Protein AF-A0A832ILA1-F1 (afdb_monomer_lite)

Sequence (215 aa):
MFIPITQQELKQRGWDSVDVVLITGDAYVDHPSFAMAVIGRVIEDAGFKVAIIAQPNWKDVNEFKSQLLNEIEVLKARLKVIEEVVGQGQDFLQRLDALDALTIINTFSNLEVLSNRFDQLEARFKKLEDNLSQVVLEQRYILNELVVSQNSVKKFDSLEQKVSQLEASNSANNEDMKKLSAQVESLNSQVMTMRTITYVSLLISIVAGILVLLK

Structure (mmCIF, N/CA/C/O backbone):
data_AF-A0A832ILA1-F1
#
_entry.id   AF-A0A832ILA1-F1
#
loop_
_atom_site.group_PDB
_atom_site.id
_atom_site.type_symbol
_atom_site.label_atom_id
_atom_site.label_alt_id
_atom_site.label_comp_id
_atom_site.label_asym_id
_atom_site.label_entity_id
_atom_site.label_seq_id
_atom_site.pdbx_PDB_ins_code
_atom_site.Cartn_x
_atom_site.Cartn_y
_atom_site.Cartn_z
_atom_site.occupancy
_atom_site.B_iso_or_equiv
_atom_site.auth_seq_id
_atom_site.auth_comp_id
_atom_site.auth_asym_id
_atom_site.auth_atom_id
_atom_site.pdbx_PDB_model_num
ATOM 1 N N . MET A 1 1 ? 7.663 3.676 5.966 1.00 66.06 1 MET A N 1
ATOM 2 C CA . MET A 1 1 ? 7.811 4.165 7.357 1.00 66.06 1 MET A CA 1
ATOM 3 C C . MET A 1 1 ? 8.059 2.962 8.250 1.00 66.06 1 MET A C 1
ATOM 5 O O . MET A 1 1 ? 7.187 2.108 8.276 1.00 66.06 1 MET A O 1
ATOM 9 N N . PHE A 1 2 ? 9.219 2.841 8.900 1.00 84.19 2 PHE A N 1
ATOM 10 C CA . PHE A 1 2 ? 9.623 1.644 9.663 1.00 84.19 2 PHE A CA 1
ATOM 11 C C . PHE A 1 2 ? 8.701 1.328 10.839 1.00 84.19 2 PHE A C 1
ATOM 13 O O . PHE A 1 2 ? 8.245 2.270 11.483 1.00 84.19 2 PHE A O 1
ATOM 20 N N . ILE A 1 3 ? 8.453 0.045 11.134 1.00 88.81 3 ILE A N 1
ATOM 21 C CA . ILE A 1 3 ? 7.758 -0.375 12.369 1.00 88.81 3 ILE A CA 1
ATOM 22 C C . ILE A 1 3 ? 8.511 0.204 13.582 1.00 88.81 3 ILE A C 1
ATOM 24 O O . ILE A 1 3 ? 9.741 0.110 13.609 1.00 88.81 3 ILE A O 1
ATOM 28 N N . PRO A 1 4 ? 7.813 0.838 14.542 1.00 91.50 4 PRO A N 1
ATOM 29 C CA . PRO A 1 4 ? 8.444 1.518 15.662 1.00 91.50 4 PRO A CA 1
ATOM 30 C C . PRO A 1 4 ? 9.149 0.516 16.577 1.00 91.50 4 PRO A C 1
ATOM 32 O O . PRO A 1 4 ? 8.605 -0.536 16.920 1.00 91.50 4 PRO A O 1
ATOM 35 N N . ILE A 1 5 ? 10.355 0.883 16.994 1.00 90.56 5 ILE A N 1
ATOM 36 C CA . ILE A 1 5 ? 11.201 0.132 17.924 1.00 90.56 5 ILE A CA 1
ATOM 37 C C . ILE A 1 5 ? 11.461 0.906 19.223 1.00 90.56 5 ILE A C 1
ATOM 39 O O . ILE A 1 5 ? 11.974 0.347 20.190 1.00 90.56 5 ILE A O 1
ATOM 43 N N . THR A 1 6 ? 11.095 2.194 19.275 1.00 87.19 6 THR A N 1
ATOM 44 C CA . THR A 1 6 ? 11.258 3.050 20.460 1.00 87.19 6 THR A CA 1
ATOM 45 C C . THR A 1 6 ? 9.972 3.775 20.861 1.00 87.19 6 THR A C 1
ATOM 47 O O . THR A 1 6 ? 9.103 4.069 20.041 1.00 87.19 6 THR A O 1
ATOM 50 N N . GLN A 1 7 ? 9.873 4.167 22.138 1.00 84.31 7 GLN A N 1
ATOM 51 C CA . GLN A 1 7 ? 8.748 4.981 22.620 1.00 84.31 7 GLN A CA 1
ATOM 52 C C . GLN A 1 7 ? 8.659 6.362 21.948 1.00 84.31 7 GLN A C 1
ATOM 54 O O . GLN A 1 7 ? 7.573 6.928 21.845 1.00 84.31 7 GLN A O 1
ATOM 59 N N . GLN A 1 8 ? 9.783 6.929 21.499 1.00 86.62 8 GLN A N 1
ATOM 60 C CA . GLN A 1 8 ? 9.776 8.216 20.799 1.00 86.62 8 GLN A CA 1
ATOM 61 C C . GLN A 1 8 ? 9.091 8.101 19.434 1.00 86.62 8 GLN A C 1
ATOM 63 O O . GLN A 1 8 ? 8.295 8.967 19.080 1.00 86.62 8 GLN A O 1
ATOM 68 N N . GLU A 1 9 ? 9.332 7.011 18.705 1.00 88.38 9 GLU A N 1
ATOM 69 C CA . GLU A 1 9 ? 8.671 6.732 17.424 1.00 88.38 9 GLU A CA 1
ATOM 70 C C . GLU A 1 9 ? 7.170 6.473 17.599 1.00 88.38 9 GLU A C 1
ATOM 72 O O . GLU A 1 9 ? 6.374 6.916 16.772 1.00 88.38 9 GLU A O 1
ATOM 77 N N . LEU A 1 10 ? 6.760 5.834 18.704 1.00 89.44 10 LEU A N 1
ATOM 78 C CA . LEU A 1 10 ? 5.340 5.696 19.055 1.00 89.44 10 LEU A CA 1
ATOM 79 C C . LEU A 1 10 ? 4.675 7.063 19.251 1.00 89.44 10 LEU A C 1
ATOM 81 O O . LEU A 1 10 ? 3.627 7.332 18.664 1.00 89.44 10 LEU A O 1
ATOM 85 N N . LYS A 1 11 ? 5.320 7.972 19.992 1.00 87.94 11 LYS A N 1
ATOM 86 C CA . LYS A 1 11 ? 4.814 9.340 20.192 1.00 87.94 11 LYS A CA 1
ATOM 87 C C . LYS A 1 11 ? 4.755 10.142 18.893 1.00 87.94 11 LYS A C 1
ATOM 89 O O . LYS A 1 11 ? 3.789 10.865 18.682 1.00 87.94 11 LYS A O 1
ATOM 94 N N . GLN A 1 12 ? 5.737 9.990 18.004 1.00 88.94 12 GLN A N 1
ATOM 95 C CA . GLN A 1 12 ? 5.710 10.615 16.673 1.00 88.94 12 GLN A CA 1
ATOM 96 C C . GLN A 1 12 ? 4.531 10.123 15.822 1.00 88.94 12 GLN A C 1
ATOM 98 O O . GLN A 1 12 ? 3.998 10.881 15.017 1.00 88.94 12 GLN A O 1
ATOM 103 N N . ARG A 1 13 ? 4.099 8.872 16.022 1.00 87.62 13 ARG A N 1
ATOM 104 C CA . ARG A 1 13 ? 2.898 8.295 15.401 1.00 87.62 13 ARG A CA 1
ATOM 105 C C . ARG A 1 13 ? 1.594 8.661 16.125 1.00 87.62 13 ARG A C 1
ATOM 107 O O . ARG A 1 13 ? 0.524 8.286 15.654 1.00 87.62 13 ARG A O 1
ATOM 114 N N . GLY A 1 14 ? 1.660 9.378 17.251 1.00 89.38 14 GLY A N 1
ATOM 115 C CA . GLY A 1 14 ? 0.498 9.685 18.091 1.00 89.38 14 GLY A CA 1
ATOM 116 C C . GLY A 1 14 ? -0.082 8.454 18.793 1.00 89.38 14 GLY A C 1
ATOM 117 O O . GLY A 1 14 ? -1.284 8.392 19.035 1.00 89.38 14 GLY A O 1
ATOM 118 N N . TRP A 1 15 ? 0.741 7.434 19.053 1.00 91.06 15 TRP A N 1
ATOM 119 C CA . TRP A 1 15 ? 0.316 6.195 19.696 1.00 91.06 15 TRP A CA 1
ATOM 120 C C . TRP A 1 15 ? 0.688 6.205 21.179 1.00 91.06 15 TRP A C 1
ATOM 122 O O . TRP A 1 15 ? 1.866 6.194 21.531 1.00 91.06 15 TRP A O 1
ATOM 132 N N . ASP A 1 16 ? -0.326 6.159 22.043 1.00 84.69 16 ASP A N 1
ATOM 133 C CA . ASP A 1 16 ? -0.136 6.007 23.494 1.00 84.69 16 ASP A CA 1
ATOM 134 C C . ASP A 1 16 ? 0.121 4.547 23.911 1.00 84.69 16 ASP A C 1
ATOM 136 O O . ASP A 1 16 ? 0.601 4.277 25.010 1.00 84.69 16 ASP A O 1
ATOM 140 N N . SER A 1 17 ? -0.228 3.593 23.044 1.00 85.44 17 SER A N 1
ATOM 141 C CA . SER A 1 17 ? -0.074 2.149 23.253 1.00 85.44 17 SER A CA 1
ATOM 142 C C . SER A 1 17 ? -0.048 1.394 21.920 1.00 85.44 17 SER A C 1
ATOM 144 O O . SER A 1 17 ? -0.436 1.937 20.880 1.00 85.44 17 SER A O 1
ATOM 146 N N . VAL A 1 18 ? 0.430 0.149 21.966 1.00 89.56 18 VAL A N 1
ATOM 147 C CA . VAL A 1 18 ? 0.494 -0.785 20.834 1.00 89.56 18 VAL A CA 1
ATOM 148 C C . VAL A 1 18 ? -0.347 -2.021 21.129 1.00 89.56 18 VAL A C 1
ATOM 150 O O . VAL A 1 18 ? -0.447 -2.432 22.284 1.00 89.56 18 VAL A O 1
ATOM 153 N N . ASP A 1 19 ? -0.931 -2.604 20.088 1.00 90.19 19 ASP A N 1
ATOM 154 C CA . ASP A 1 19 ? -1.774 -3.796 20.191 1.00 90.19 19 ASP A CA 1
ATOM 155 C C . ASP A 1 19 ? -0.922 -5.073 20.205 1.00 90.19 19 ASP A C 1
ATOM 157 O O . ASP A 1 19 ? -1.249 -6.042 20.888 1.00 90.19 19 ASP A O 1
ATOM 161 N N . VAL A 1 20 ? 0.197 -5.072 19.467 1.00 90.00 20 VAL A N 1
ATOM 162 C CA . VAL A 1 20 ? 1.093 -6.227 19.329 1.00 90.00 20 VAL A CA 1
ATOM 163 C C . VAL A 1 20 ? 2.553 -5.797 19.461 1.00 90.00 20 VAL A C 1
ATOM 165 O O . VAL A 1 20 ? 3.006 -4.862 18.800 1.00 90.00 20 VAL A O 1
ATOM 168 N N . VAL A 1 21 ? 3.315 -6.523 20.284 1.00 91.50 21 VAL A N 1
ATOM 169 C CA . VAL A 1 21 ? 4.771 -6.365 20.409 1.00 91.50 21 VAL A CA 1
ATOM 170 C C . VAL A 1 21 ? 5.461 -7.637 19.936 1.00 91.50 21 VAL A C 1
ATOM 172 O O . VAL A 1 21 ? 5.242 -8.719 20.476 1.00 91.50 21 VAL A O 1
ATOM 175 N N . LEU A 1 22 ? 6.319 -7.500 18.932 1.00 89.62 22 LEU A N 1
ATOM 176 C CA . LEU A 1 22 ? 7.113 -8.577 18.358 1.00 89.62 22 LEU A CA 1
ATOM 177 C C . LEU A 1 22 ? 8.524 -8.554 18.953 1.00 89.62 22 LEU A C 1
ATOM 179 O O . LEU A 1 22 ? 9.270 -7.600 18.752 1.00 89.62 22 LEU A O 1
ATOM 183 N N . ILE A 1 23 ? 8.910 -9.608 19.672 1.00 88.50 23 ILE A N 1
ATOM 184 C CA . ILE A 1 23 ? 10.228 -9.708 20.315 1.00 88.50 23 ILE A CA 1
ATOM 185 C C . ILE A 1 23 ? 11.106 -10.670 19.516 1.00 88.50 23 ILE A C 1
ATOM 187 O O . ILE A 1 23 ? 10.709 -11.807 19.266 1.00 88.50 23 ILE A O 1
ATOM 191 N N . THR A 1 24 ? 12.304 -10.233 19.126 1.00 83.69 24 THR A N 1
ATOM 192 C CA . THR A 1 24 ? 13.268 -11.054 18.380 1.00 83.69 24 THR A CA 1
ATOM 193 C C . THR A 1 24 ? 14.664 -10.988 18.986 1.00 83.69 24 THR A C 1
ATOM 195 O O . THR A 1 24 ? 15.108 -9.940 19.446 1.00 83.69 24 THR A O 1
ATOM 198 N N . GLY A 1 25 ? 15.371 -12.120 18.974 1.00 80.44 25 GLY A N 1
ATOM 199 C CA . GLY A 1 25 ? 16.792 -12.195 19.329 1.00 80.44 25 GLY A CA 1
ATOM 200 C C . GLY A 1 25 ? 17.735 -11.790 18.191 1.00 80.44 25 GLY A C 1
ATOM 201 O O . GLY A 1 25 ? 18.943 -11.739 18.400 1.00 80.44 25 GLY A O 1
ATOM 202 N N . ASP A 1 26 ? 17.201 -11.517 17.002 1.00 80.62 26 ASP A N 1
ATOM 203 C CA . ASP A 1 26 ? 17.954 -11.060 15.833 1.00 80.62 26 ASP A CA 1
ATOM 204 C C . ASP A 1 26 ? 17.880 -9.530 15.692 1.00 80.62 26 ASP A C 1
ATOM 206 O O . ASP A 1 26 ? 17.027 -8.879 16.300 1.00 80.62 26 ASP A O 1
ATOM 210 N N . ALA A 1 27 ? 18.769 -8.939 14.897 1.00 83.38 27 ALA A N 1
ATOM 211 C CA . ALA A 1 27 ? 18.671 -7.531 14.542 1.00 83.38 27 ALA A CA 1
ATOM 212 C C . ALA A 1 27 ? 17.408 -7.281 13.701 1.00 83.38 27 ALA A C 1
ATOM 214 O O . ALA A 1 27 ? 17.040 -8.078 12.836 1.00 83.38 27 ALA A O 1
ATOM 215 N N . TYR A 1 28 ? 16.743 -6.150 13.934 1.00 86.56 28 TYR A N 1
ATOM 216 C CA . TYR A 1 28 ? 15.618 -5.738 13.103 1.00 86.56 28 TYR A CA 1
ATOM 217 C C . TYR A 1 28 ? 16.099 -4.903 11.917 1.00 86.56 28 TYR A C 1
ATOM 219 O O . TYR A 1 28 ? 16.730 -3.860 12.082 1.00 86.56 28 TYR A O 1
ATOM 227 N N . VAL A 1 29 ? 15.744 -5.366 10.720 1.00 85.75 29 VAL A N 1
ATOM 228 C CA . VAL A 1 29 ? 15.851 -4.630 9.464 1.00 85.75 29 VAL A CA 1
ATOM 229 C C . VAL A 1 29 ? 14.507 -4.757 8.761 1.00 85.75 29 VAL A C 1
ATOM 231 O O . VAL A 1 29 ? 14.010 -5.865 8.558 1.00 85.75 29 VAL A O 1
ATOM 234 N N . ASP A 1 30 ? 13.913 -3.630 8.387 1.00 86.94 30 ASP A N 1
ATOM 235 C CA . ASP A 1 30 ? 12.630 -3.603 7.684 1.00 86.94 30 ASP A CA 1
ATOM 236 C C . ASP A 1 30 ? 12.828 -3.939 6.201 1.00 86.94 30 ASP A C 1
ATOM 238 O O . ASP A 1 30 ? 12.918 -3.067 5.335 1.00 86.94 30 ASP A O 1
ATOM 242 N N . HIS A 1 31 ? 13.005 -5.229 5.927 1.00 86.69 31 HIS A N 1
ATOM 243 C CA . HIS A 1 31 ? 13.256 -5.754 4.594 1.00 86.69 31 HIS A CA 1
ATOM 244 C C . HIS A 1 31 ? 12.474 -7.061 4.382 1.00 86.69 31 HIS A C 1
ATOM 246 O O . HIS A 1 31 ? 12.411 -7.873 5.305 1.00 86.69 31 HIS A O 1
ATOM 252 N N . PRO A 1 32 ? 11.936 -7.334 3.173 1.00 85.75 32 PRO A N 1
ATOM 253 C CA . PRO A 1 32 ? 11.148 -8.544 2.895 1.00 85.75 32 PRO A CA 1
ATOM 254 C C . PRO A 1 32 ? 11.864 -9.879 3.166 1.00 85.75 32 PRO A C 1
ATOM 256 O O . PRO A 1 32 ? 11.218 -10.914 3.285 1.00 85.75 32 PRO A O 1
ATOM 259 N N . SER A 1 33 ? 13.195 -9.873 3.276 1.00 86.31 33 SER A N 1
ATOM 260 C CA . SER A 1 33 ? 13.989 -11.049 3.673 1.00 86.31 33 SER A CA 1
ATOM 261 C C . SER A 1 33 ? 13.978 -11.337 5.180 1.00 86.31 33 SER A C 1
ATOM 263 O O . SER A 1 33 ? 14.463 -12.388 5.586 1.00 86.31 33 SER A O 1
ATOM 265 N N . PHE A 1 34 ? 13.469 -10.424 6.013 1.00 86.50 34 PHE A N 1
ATOM 266 C CA . PHE A 1 34 ? 13.443 -10.562 7.468 1.00 86.50 34 PHE A CA 1
ATOM 267 C C . PHE A 1 34 ? 12.038 -10.940 7.928 1.00 86.50 34 PHE A C 1
ATOM 269 O O . PHE A 1 34 ? 11.088 -10.172 7.776 1.00 86.50 34 PHE A O 1
ATOM 276 N N . ALA A 1 35 ? 11.913 -12.119 8.543 1.00 86.75 35 ALA A N 1
ATOM 277 C CA . ALA A 1 35 ? 10.622 -12.672 8.951 1.00 86.75 35 ALA A CA 1
ATOM 278 C C . ALA A 1 35 ? 9.823 -11.715 9.852 1.00 86.75 35 ALA A C 1
ATOM 280 O O . ALA A 1 35 ? 8.628 -11.536 9.643 1.00 86.75 35 ALA A O 1
ATOM 281 N N . MET A 1 36 ? 10.482 -11.043 10.802 1.00 89.19 36 MET A N 1
ATOM 282 C CA . MET A 1 36 ? 9.811 -10.112 11.720 1.00 89.19 36 MET A CA 1
ATOM 283 C C . MET A 1 36 ? 9.289 -8.851 11.029 1.00 89.19 36 MET A C 1
ATOM 285 O O . MET A 1 36 ? 8.257 -8.330 11.439 1.00 89.19 36 MET A O 1
ATOM 289 N N . ALA A 1 37 ? 9.948 -8.395 9.959 1.00 89.38 37 ALA A N 1
ATOM 290 C CA . ALA A 1 37 ? 9.444 -7.294 9.147 1.00 89.38 37 ALA A CA 1
ATOM 291 C C . ALA A 1 37 ? 8.190 -7.726 8.378 1.00 89.38 37 ALA A C 1
ATOM 293 O O . ALA A 1 37 ? 7.171 -7.047 8.435 1.00 89.38 37 ALA A O 1
ATOM 294 N N . VAL A 1 38 ? 8.223 -8.899 7.737 1.00 90.94 38 VAL A N 1
ATOM 295 C CA . VAL A 1 38 ? 7.069 -9.438 6.997 1.00 90.94 38 VAL A CA 1
ATOM 296 C C . VAL A 1 38 ? 5.872 -9.665 7.922 1.00 90.94 38 VAL A C 1
ATOM 298 O O . VAL A 1 38 ? 4.777 -9.196 7.631 1.00 90.94 38 VAL A O 1
ATOM 301 N N . ILE A 1 39 ? 6.080 -10.333 9.059 1.00 91.19 39 ILE A N 1
ATOM 302 C CA . ILE A 1 39 ? 5.021 -10.599 10.043 1.00 91.19 39 ILE A CA 1
ATOM 303 C C . ILE A 1 39 ? 4.463 -9.286 10.594 1.00 91.19 39 ILE A C 1
ATOM 305 O O . ILE A 1 39 ? 3.248 -9.108 10.637 1.00 91.19 39 ILE A O 1
ATOM 309 N N . GLY A 1 40 ? 5.334 -8.347 10.973 1.00 92.44 40 GLY A N 1
ATOM 310 C CA . GLY A 1 40 ? 4.908 -7.051 11.488 1.00 92.44 40 GLY A CA 1
ATOM 311 C C . GLY A 1 40 ? 4.075 -6.258 10.482 1.00 92.44 40 GLY A C 1
ATOM 312 O O . GLY A 1 40 ? 3.067 -5.677 10.867 1.00 92.44 40 GLY A O 1
ATOM 313 N N . ARG A 1 41 ? 4.431 -6.304 9.191 1.00 92.31 41 ARG A N 1
ATOM 314 C CA . ARG A 1 41 ? 3.677 -5.641 8.117 1.00 92.31 41 ARG A CA 1
ATOM 315 C C . ARG A 1 41 ? 2.320 -6.265 7.864 1.00 92.31 41 ARG A C 1
ATOM 317 O O . ARG A 1 41 ? 1.351 -5.535 7.749 1.00 92.31 41 ARG A O 1
ATOM 324 N N . VAL A 1 42 ? 2.232 -7.592 7.856 1.00 93.38 42 VAL A N 1
ATOM 325 C CA . VAL A 1 42 ? 0.943 -8.286 7.711 1.00 93.38 42 VAL A CA 1
ATOM 326 C C . VAL A 1 42 ? -0.010 -7.923 8.856 1.00 93.38 42 VAL A C 1
ATOM 328 O O . VAL A 1 42 ? -1.206 -7.756 8.635 1.00 93.38 42 VAL A O 1
ATOM 331 N N . ILE A 1 43 ? 0.511 -7.775 10.078 1.00 92.38 43 ILE A N 1
ATOM 332 C CA . ILE A 1 43 ? -0.292 -7.400 11.249 1.00 92.38 43 ILE A CA 1
ATOM 333 C C . ILE A 1 43 ? -0.652 -5.900 11.228 1.00 92.38 43 ILE A C 1
ATOM 335 O O . ILE A 1 43 ? -1.789 -5.556 11.550 1.00 92.38 43 ILE A O 1
ATOM 339 N N . GLU A 1 44 ? 0.261 -5.011 10.811 1.00 91.56 44 GLU A N 1
ATOM 340 C CA . GLU A 1 44 ? -0.060 -3.588 10.582 1.00 91.56 44 GLU A CA 1
ATOM 341 C C . GLU A 1 44 ? -1.127 -3.418 9.483 1.00 91.56 44 GLU A C 1
ATOM 343 O O . GLU A 1 44 ? -2.062 -2.640 9.665 1.00 91.56 44 GLU A O 1
ATOM 348 N N . ASP A 1 45 ? -1.040 -4.176 8.384 1.00 92.19 45 ASP A N 1
ATOM 349 C CA . ASP A 1 45 ? -2.012 -4.158 7.279 1.00 92.19 45 ASP A CA 1
ATOM 350 C C . ASP A 1 45 ? -3.403 -4.646 7.721 1.00 92.19 45 ASP A C 1
ATOM 352 O O . ASP A 1 45 ? -4.418 -4.222 7.170 1.00 92.19 45 ASP A O 1
ATOM 356 N N . ALA A 1 46 ? -3.468 -5.489 8.756 1.00 92.06 46 ALA A N 1
ATOM 357 C CA . ALA A 1 46 ? -4.717 -5.894 9.401 1.00 92.06 46 ALA A CA 1
ATOM 358 C C . ALA A 1 46 ? -5.303 -4.817 10.344 1.00 92.06 46 ALA A C 1
ATOM 360 O O . ALA A 1 46 ? -6.358 -5.034 10.939 1.00 92.06 46 ALA A O 1
ATOM 361 N N . GLY A 1 47 ? -4.648 -3.657 10.474 1.00 91.94 47 GLY A N 1
ATOM 362 C CA . GLY A 1 47 ? -5.133 -2.497 11.226 1.00 91.94 47 GLY A CA 1
ATOM 363 C C . GLY A 1 47 ? -4.651 -2.404 12.676 1.00 91.94 47 GLY A C 1
ATOM 364 O O . GLY A 1 47 ? -5.119 -1.531 13.407 1.00 91.94 47 GLY A O 1
ATOM 365 N N . PHE A 1 48 ? -3.723 -3.263 13.104 1.00 92.25 48 PHE A N 1
ATOM 366 C CA . PHE A 1 48 ? -3.179 -3.246 14.464 1.00 92.25 48 PHE A CA 1
ATOM 367 C C . PHE A 1 48 ? -1.938 -2.352 14.580 1.00 92.25 48 PHE A C 1
ATOM 369 O O . PHE A 1 48 ? -1.124 -2.244 13.663 1.00 92.25 48 PHE A O 1
ATOM 376 N N . LYS A 1 49 ? -1.740 -1.742 15.750 1.00 93.56 49 LYS A N 1
ATOM 377 C CA . LYS A 1 49 ? -0.523 -0.999 16.096 1.00 93.56 49 LYS A CA 1
ATOM 378 C C . LYS A 1 49 ? 0.556 -1.980 16.535 1.00 93.56 49 LYS A C 1
ATOM 380 O O . LYS A 1 49 ? 0.462 -2.564 17.616 1.00 93.56 49 LYS A O 1
ATOM 385 N N . VAL A 1 50 ? 1.592 -2.141 15.720 1.00 93.50 50 VAL A N 1
ATOM 386 C CA . VAL A 1 50 ? 2.679 -3.097 15.975 1.00 93.50 50 VAL A CA 1
ATOM 387 C C . VAL A 1 50 ? 3.962 -2.370 16.363 1.00 93.50 50 VAL A C 1
ATOM 389 O O . VAL A 1 50 ? 4.289 -1.338 15.780 1.00 93.50 50 VAL A O 1
ATOM 392 N N . ALA A 1 51 ? 4.710 -2.921 17.317 1.00 93.06 51 ALA A N 1
ATOM 393 C CA . ALA A 1 51 ? 6.088 -2.527 17.615 1.00 93.06 51 ALA A CA 1
ATOM 394 C C . ALA A 1 51 ? 7.024 -3.742 17.642 1.00 93.06 51 ALA A C 1
ATOM 396 O O . ALA A 1 51 ? 6.587 -4.859 17.925 1.00 93.06 51 ALA A O 1
ATOM 397 N N . ILE A 1 52 ? 8.314 -3.527 17.366 1.00 91.94 52 ILE A N 1
ATOM 398 C CA . ILE A 1 52 ? 9.343 -4.579 17.400 1.00 91.94 52 ILE A CA 1
ATOM 399 C C . ILE A 1 52 ? 10.396 -4.265 18.468 1.00 91.94 52 ILE A C 1
ATOM 401 O O . ILE A 1 52 ? 10.925 -3.161 18.526 1.00 91.94 52 ILE A O 1
ATOM 405 N N . ILE A 1 53 ? 10.748 -5.263 19.281 1.00 89.75 53 ILE A N 1
ATOM 406 C CA . ILE A 1 53 ? 11.888 -5.229 20.203 1.00 89.75 53 ILE A CA 1
ATOM 407 C C . ILE A 1 53 ? 12.932 -6.220 19.688 1.00 89.75 53 ILE A C 1
ATOM 409 O O . ILE A 1 53 ? 12.736 -7.435 19.753 1.00 89.75 53 ILE A O 1
ATOM 413 N N . ALA A 1 54 ? 14.039 -5.696 19.166 1.00 87.69 54 ALA A N 1
ATOM 414 C CA . ALA A 1 54 ? 15.150 -6.488 18.650 1.00 87.69 54 ALA A CA 1
ATOM 415 C C . ALA A 1 54 ? 16.290 -6.580 19.666 1.00 87.69 54 ALA A C 1
ATOM 417 O O . ALA A 1 54 ? 16.659 -5.576 20.270 1.00 87.69 54 ALA A O 1
ATOM 418 N N . GLN A 1 55 ? 16.851 -7.779 19.825 1.00 85.38 55 GLN A N 1
ATOM 419 C CA . GLN A 1 55 ? 17.955 -8.086 20.739 1.00 85.38 55 GLN A CA 1
ATOM 420 C C . GLN A 1 55 ? 17.753 -7.522 22.157 1.00 85.38 55 GLN A C 1
ATOM 422 O O . GLN A 1 55 ? 18.592 -6.756 22.639 1.00 85.38 55 GLN A O 1
ATOM 427 N N . PRO A 1 56 ? 16.665 -7.888 22.861 1.00 76.75 56 PRO A N 1
ATOM 428 C CA . PRO A 1 56 ? 16.515 -7.472 24.248 1.00 76.75 56 PRO A CA 1
ATOM 429 C C . PRO A 1 56 ? 17.714 -7.965 25.071 1.00 76.75 56 PRO A C 1
ATOM 431 O O . PRO A 1 56 ? 18.226 -9.070 24.856 1.00 76.75 56 PRO A O 1
ATOM 434 N N . ASN A 1 57 ? 18.172 -7.134 26.009 1.00 69.06 57 AS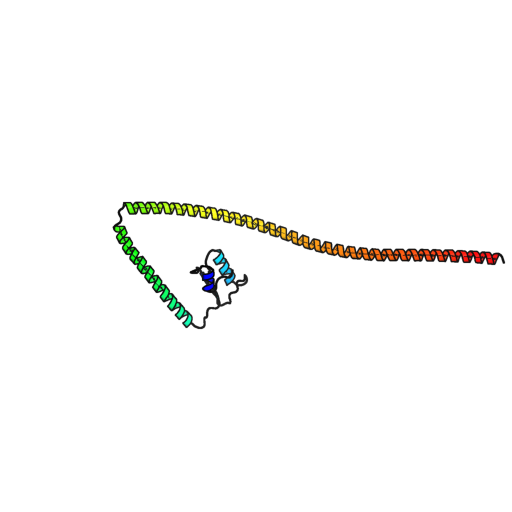N A N 1
ATOM 435 C CA . ASN A 1 57 ? 19.285 -7.463 26.891 1.00 69.06 57 ASN A CA 1
ATOM 436 C C . ASN A 1 57 ? 18.925 -8.683 27.756 1.00 69.06 57 ASN A C 1
ATOM 438 O O . ASN A 1 57 ? 18.237 -8.576 28.765 1.00 69.06 57 ASN A O 1
ATOM 442 N N . TRP A 1 58 ? 19.388 -9.863 27.348 1.00 66.19 58 TRP A N 1
ATOM 443 C CA . TRP A 1 58 ? 19.111 -11.136 28.019 1.00 66.19 58 TRP A CA 1
ATOM 444 C C . TRP A 1 58 ? 20.112 -11.458 29.137 1.00 66.19 58 TRP A C 1
ATOM 446 O O . TRP A 1 58 ? 19.964 -12.471 29.820 1.00 66.19 58 TRP A O 1
ATOM 456 N N . LYS A 1 59 ? 21.150 -10.628 29.315 1.00 61.31 59 LYS A N 1
ATOM 457 C CA . LYS A 1 59 ? 22.253 -10.881 30.255 1.00 61.31 59 LYS A CA 1
ATOM 458 C C . LYS A 1 59 ? 22.030 -10.292 31.647 1.00 61.31 59 LYS A C 1
ATOM 460 O O . LYS A 1 59 ? 22.740 -10.699 32.562 1.00 61.31 59 LYS A O 1
ATOM 465 N N . ASP A 1 60 ? 21.065 -9.388 31.825 1.00 62.16 60 ASP A N 1
ATOM 466 C CA . ASP A 1 60 ? 20.793 -8.765 33.123 1.00 62.16 60 ASP A CA 1
ATOM 467 C C . ASP A 1 60 ? 19.296 -8.766 33.471 1.00 62.16 60 ASP A C 1
ATOM 469 O O . ASP A 1 60 ? 18.509 -7.921 33.050 1.00 62.16 60 ASP A O 1
ATOM 473 N N . VAL A 1 61 ? 18.895 -9.744 34.286 1.00 58.62 61 VAL A N 1
ATOM 474 C CA . VAL A 1 61 ? 17.518 -9.905 34.787 1.00 58.62 61 VAL A CA 1
ATOM 475 C C . VAL A 1 61 ? 17.106 -8.734 35.696 1.00 58.62 61 VAL A C 1
ATOM 477 O O . VAL A 1 61 ? 15.914 -8.493 35.903 1.00 58.62 61 VAL A O 1
ATOM 480 N N . ASN A 1 62 ? 18.069 -7.979 36.238 1.00 59.62 62 ASN A N 1
ATOM 481 C CA . ASN A 1 62 ? 17.781 -6.889 37.169 1.00 59.62 62 ASN A CA 1
ATOM 482 C C . ASN A 1 62 ? 17.163 -5.666 36.480 1.00 59.62 62 ASN A C 1
ATOM 484 O O . ASN A 1 62 ? 16.347 -4.988 37.102 1.00 59.62 62 ASN A O 1
ATOM 488 N N . GLU A 1 63 ? 17.484 -5.424 35.207 1.00 58.22 63 GLU A N 1
ATOM 489 C CA . GLU A 1 63 ? 16.904 -4.339 34.402 1.00 58.22 63 GLU A CA 1
ATOM 490 C C . GLU A 1 63 ? 15.436 -4.633 34.038 1.00 58.22 63 GLU A C 1
ATOM 492 O O . GLU A 1 63 ? 14.568 -3.766 34.135 1.00 58.22 63 GLU A O 1
ATOM 497 N N . PHE A 1 64 ? 15.122 -5.901 33.748 1.00 56.62 64 PHE A N 1
ATOM 498 C CA . PHE A 1 64 ? 13.743 -6.361 33.555 1.00 56.62 64 PHE A CA 1
ATOM 499 C C . PHE A 1 64 ? 12.924 -6.258 34.850 1.00 56.62 64 PHE A C 1
ATOM 501 O O . PHE A 1 64 ? 11.764 -5.852 34.837 1.00 56.62 64 PHE A O 1
ATOM 508 N N . LYS A 1 65 ? 13.535 -6.572 35.999 1.00 56.19 65 LYS A N 1
ATOM 509 C CA . LYS A 1 65 ? 12.881 -6.484 37.311 1.00 56.19 65 LYS A CA 1
ATOM 510 C C . LYS A 1 65 ? 12.575 -5.040 37.715 1.00 56.19 65 LYS A C 1
ATOM 512 O O . LYS A 1 65 ? 11.507 -4.791 38.266 1.00 56.19 65 LYS A O 1
ATOM 517 N N . SER A 1 66 ? 13.475 -4.093 37.455 1.00 61.91 66 SER A N 1
ATOM 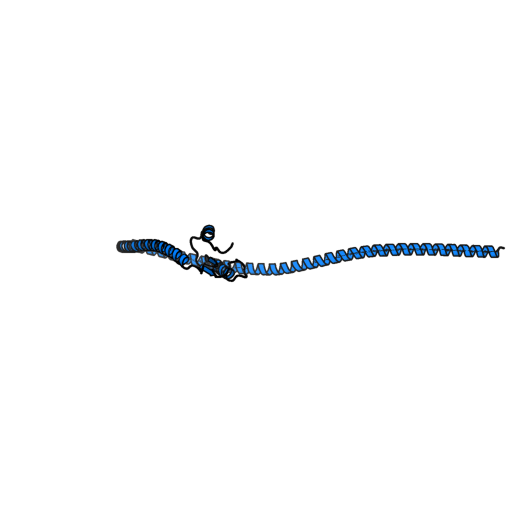518 C CA . SER A 1 66 ? 13.239 -2.674 37.752 1.00 61.91 66 SER A CA 1
ATOM 519 C C . SER A 1 66 ? 12.200 -2.048 36.815 1.00 61.91 66 SER A C 1
ATOM 521 O O . SER A 1 66 ? 11.353 -1.290 37.288 1.00 61.91 66 SER A O 1
ATOM 523 N N . GLN A 1 67 ? 12.177 -2.422 35.530 1.00 60.75 67 GLN A N 1
ATOM 524 C CA . GLN A 1 67 ? 11.097 -2.039 34.608 1.00 60.75 67 GLN A CA 1
ATOM 525 C C . GLN A 1 67 ? 9.741 -2.622 35.025 1.00 60.75 67 GLN A C 1
ATOM 527 O O . GLN A 1 67 ? 8.765 -1.877 35.107 1.00 60.75 67 GLN A O 1
ATOM 532 N N . LEU A 1 68 ? 9.689 -3.910 35.382 1.00 58.25 68 LEU A N 1
ATOM 533 C CA . LEU A 1 68 ? 8.473 -4.553 35.890 1.00 58.25 68 LEU A CA 1
ATOM 534 C C . LEU A 1 68 ? 7.953 -3.891 37.167 1.00 58.25 68 LEU A C 1
ATOM 536 O O . LEU A 1 68 ? 6.748 -3.734 37.327 1.00 58.25 68 LEU A O 1
ATOM 540 N N . LEU A 1 69 ? 8.837 -3.497 38.087 1.00 67.69 69 LEU A N 1
ATOM 541 C CA . LEU A 1 69 ? 8.431 -2.815 39.319 1.00 67.69 69 LEU A CA 1
ATOM 542 C C . LEU A 1 69 ? 7.784 -1.453 39.030 1.00 67.69 69 LEU A C 1
ATOM 544 O O . LEU A 1 69 ? 6.750 -1.148 39.623 1.00 67.69 69 LEU A O 1
ATOM 548 N N . ASN A 1 70 ? 8.329 -0.691 38.078 1.00 72.38 70 ASN A N 1
ATOM 549 C CA . ASN A 1 70 ? 7.725 0.560 37.611 1.00 72.38 70 ASN A CA 1
ATOM 550 C C . ASN A 1 70 ? 6.364 0.324 36.939 1.00 72.38 70 ASN A C 1
ATOM 552 O O . ASN A 1 70 ? 5.403 1.041 37.214 1.00 72.38 70 ASN A O 1
ATOM 556 N N . GLU A 1 71 ? 6.242 -0.697 36.088 1.00 73.06 71 GLU A N 1
ATOM 557 C CA . GLU A 1 71 ? 4.959 -1.039 35.463 1.00 73.06 71 GLU A CA 1
ATOM 558 C C . GLU A 1 71 ? 3.918 -1.511 36.482 1.00 73.06 71 GLU A C 1
ATOM 560 O O . GLU A 1 71 ? 2.755 -1.124 36.385 1.00 73.06 71 GLU A O 1
ATOM 565 N N . ILE A 1 72 ? 4.314 -2.281 37.499 1.00 71.38 72 ILE A N 1
ATOM 566 C CA . ILE A 1 72 ? 3.432 -2.692 38.600 1.00 71.38 72 ILE A CA 1
ATOM 567 C C . ILE A 1 72 ? 2.932 -1.471 39.379 1.00 71.38 72 ILE A C 1
ATOM 569 O O . ILE A 1 72 ? 1.771 -1.436 39.788 1.00 71.38 72 ILE A O 1
ATOM 573 N N . GLU A 1 73 ? 3.774 -0.459 39.586 1.00 76.31 73 GLU A N 1
ATOM 574 C CA . GLU A 1 73 ? 3.381 0.781 40.257 1.00 76.31 73 GLU A CA 1
ATOM 575 C C . GLU A 1 73 ? 2.378 1.592 39.419 1.00 76.31 73 GLU A C 1
ATOM 577 O O . GLU A 1 73 ? 1.343 2.027 39.932 1.00 76.31 73 GLU A O 1
ATOM 582 N N . VAL A 1 74 ? 2.599 1.684 38.103 1.00 79.88 74 VAL A N 1
ATOM 583 C CA . VAL A 1 74 ? 1.649 2.290 37.153 1.00 79.88 74 VAL A CA 1
ATOM 584 C C . VAL A 1 74 ? 0.330 1.508 37.098 1.00 79.88 74 VAL A C 1
ATOM 586 O O . VAL A 1 74 ? -0.749 2.104 37.085 1.00 79.88 74 VAL A O 1
ATOM 589 N N . LEU A 1 75 ? 0.383 0.174 37.103 1.00 71.19 75 LEU A N 1
ATOM 590 C CA . LEU A 1 75 ? -0.800 -0.687 37.109 1.00 71.19 75 LEU A CA 1
ATOM 591 C C . LEU A 1 75 ? -1.594 -0.561 38.412 1.00 71.19 75 LEU A C 1
ATOM 593 O O . LEU A 1 75 ? -2.819 -0.523 38.359 1.00 71.19 75 LEU A O 1
ATOM 597 N N . LYS A 1 76 ? -0.934 -0.415 39.566 1.00 72.44 76 LYS A N 1
ATOM 598 C CA . LYS A 1 76 ? -1.604 -0.114 40.843 1.00 72.44 76 LYS A CA 1
ATOM 599 C C . LYS A 1 76 ? -2.325 1.230 40.810 1.00 72.44 76 LYS A C 1
ATOM 601 O O . LYS A 1 76 ? -3.446 1.328 41.302 1.00 72.44 76 LYS A O 1
ATOM 606 N N . ALA A 1 77 ? -1.721 2.251 40.201 1.00 75.50 77 ALA A N 1
ATOM 607 C CA . ALA A 1 77 ? -2.381 3.542 40.021 1.00 75.50 77 ALA A CA 1
ATOM 608 C C . ALA A 1 77 ? -3.633 3.422 39.132 1.00 75.50 77 ALA A C 1
ATOM 610 O O . ALA A 1 77 ? -4.666 4.006 39.449 1.00 75.50 77 ALA A O 1
ATOM 611 N N . ARG A 1 78 ? -3.579 2.609 38.067 1.00 78.12 78 ARG A N 1
ATOM 612 C CA . ARG A 1 78 ? -4.752 2.299 37.229 1.00 78.12 78 ARG A CA 1
ATOM 613 C C . ARG A 1 78 ? -5.808 1.482 37.976 1.00 78.12 78 ARG A C 1
ATOM 615 O O . ARG A 1 78 ? -6.992 1.762 37.827 1.00 78.12 78 ARG A O 1
ATOM 622 N N . LEU A 1 79 ? -5.398 0.518 38.802 1.00 73.19 79 LEU A N 1
ATOM 623 C CA . LEU A 1 79 ? -6.305 -0.281 39.629 1.00 73.19 79 LEU A CA 1
ATOM 624 C C . LEU A 1 79 ? -7.096 0.608 40.593 1.00 73.19 79 LEU A C 1
ATOM 626 O O . LEU A 1 79 ? -8.303 0.445 40.706 1.00 73.19 79 LEU A O 1
ATOM 630 N N . LYS A 1 80 ? -6.446 1.608 41.196 1.00 78.62 80 LYS A N 1
ATOM 631 C CA . LYS A 1 80 ? -7.105 2.591 42.064 1.00 78.62 80 LYS A CA 1
ATOM 632 C C . LYS A 1 80 ? -8.204 3.376 41.337 1.00 78.62 80 LYS A C 1
ATOM 634 O O . LYS A 1 80 ? -9.274 3.575 41.894 1.00 78.62 80 LYS A O 1
ATOM 639 N N . VAL A 1 81 ? -7.964 3.782 40.087 1.00 74.44 81 VAL A N 1
ATOM 640 C CA . VAL A 1 81 ? -8.986 4.447 39.253 1.00 74.44 81 VAL A CA 1
ATOM 641 C C . VAL A 1 81 ? -10.154 3.500 38.972 1.00 74.44 81 VAL A C 1
ATOM 643 O O . VAL A 1 81 ? -11.308 3.911 39.029 1.00 74.44 81 VAL A O 1
ATOM 646 N N . ILE A 1 82 ? -9.875 2.222 38.706 1.00 67.25 82 ILE A N 1
ATOM 647 C CA . ILE A 1 82 ? -10.917 1.209 38.493 1.00 67.25 82 ILE A CA 1
ATOM 648 C C . ILE A 1 82 ? -11.725 0.981 39.775 1.00 67.25 82 ILE A C 1
ATOM 650 O O . ILE A 1 82 ? -12.946 0.928 39.703 1.00 67.25 82 ILE A O 1
ATOM 654 N N . GLU A 1 83 ? -11.086 0.894 40.942 1.00 69.81 83 GLU A N 1
ATOM 655 C CA . GLU A 1 83 ? -11.771 0.783 42.237 1.00 69.81 83 GLU A CA 1
ATOM 656 C C . GLU A 1 83 ? -12.681 1.990 42.506 1.00 69.81 83 GLU A C 1
ATOM 658 O O . GLU A 1 83 ? -13.803 1.827 42.983 1.00 69.81 83 GLU A O 1
ATOM 663 N N . GLU A 1 84 ? -12.243 3.193 42.135 1.00 74.81 84 GLU A N 1
ATOM 664 C CA . GLU A 1 84 ? -13.024 4.426 42.255 1.00 74.81 84 GLU A CA 1
ATOM 665 C C . GLU A 1 84 ? -14.246 4.424 41.313 1.00 74.81 84 GLU A C 1
ATOM 667 O O . GLU A 1 84 ? -15.354 4.766 41.727 1.00 74.81 84 GLU A O 1
ATOM 672 N N . VAL A 1 85 ? -14.083 3.942 40.075 1.00 66.50 85 VAL A N 1
ATOM 673 C CA . VAL A 1 85 ? -15.176 3.751 39.100 1.00 66.50 85 VAL A CA 1
ATOM 674 C C . VAL A 1 85 ? -16.143 2.641 39.536 1.00 66.50 85 VAL A C 1
ATOM 676 O O . VAL A 1 85 ? -17.355 2.777 39.381 1.00 66.50 85 VAL A O 1
ATOM 679 N N . VAL A 1 86 ? -15.645 1.553 40.127 1.00 60.75 86 VAL A N 1
ATOM 680 C CA . VAL A 1 86 ? -16.480 0.479 40.692 1.00 60.75 86 VAL A CA 1
ATOM 681 C C . VAL A 1 86 ? -17.269 0.989 41.902 1.00 60.75 86 VAL A C 1
ATOM 683 O O . VAL A 1 86 ? -18.451 0.668 42.036 1.00 60.75 86 VAL A O 1
ATOM 686 N N . GLY A 1 87 ? -16.667 1.845 42.734 1.00 68.44 87 GLY A N 1
ATOM 687 C CA . GLY A 1 87 ? -17.361 2.560 43.808 1.00 68.44 87 GLY A CA 1
ATOM 688 C C . GLY A 1 87 ? -18.479 3.469 43.286 1.00 68.44 87 GLY A C 1
ATOM 689 O O . GLY A 1 87 ? -19.585 3.459 43.826 1.00 68.44 87 GLY A O 1
ATOM 690 N N . GLN A 1 88 ? -18.248 4.177 42.175 1.00 65.81 88 GLN A N 1
ATOM 691 C CA . GLN A 1 88 ? -19.305 4.922 41.474 1.00 65.81 88 GLN A CA 1
ATOM 692 C C . GLN A 1 88 ? -20.403 4.004 40.918 1.00 65.81 88 GLN A C 1
ATOM 694 O O . GLN A 1 88 ? -21.558 4.412 40.851 1.00 65.81 88 GLN A O 1
ATOM 699 N N . GLY A 1 89 ? -20.083 2.756 40.568 1.00 57.62 89 GLY A N 1
ATOM 700 C CA . GLY A 1 89 ? -21.063 1.739 40.182 1.00 57.62 89 GLY A CA 1
ATOM 701 C C . GLY A 1 89 ? -22.029 1.361 41.312 1.00 57.62 89 GLY A C 1
ATOM 702 O O . GLY A 1 89 ? -23.218 1.180 41.064 1.00 57.62 89 GLY A O 1
ATOM 703 N N . GLN A 1 90 ? -21.562 1.301 42.563 1.00 58.47 90 GLN A N 1
ATOM 704 C CA . GLN A 1 90 ? -22.440 1.083 43.723 1.00 58.47 90 GLN A CA 1
ATOM 705 C C . GLN A 1 90 ? -23.335 2.300 44.013 1.00 58.47 90 GLN A C 1
ATOM 707 O O . GLN A 1 90 ? -24.524 2.125 44.281 1.00 58.47 90 GLN A O 1
ATOM 712 N N . ASP A 1 91 ? -22.799 3.519 43.886 1.00 62.09 91 ASP A N 1
ATOM 713 C CA . ASP A 1 91 ? -23.574 4.772 43.969 1.00 62.09 91 ASP A CA 1
ATOM 714 C C . ASP A 1 91 ? -24.602 4.875 42.823 1.00 62.09 91 ASP A C 1
ATOM 716 O O . ASP A 1 91 ? -25.735 5.316 43.010 1.00 62.09 91 ASP A O 1
ATOM 720 N N . PHE A 1 92 ? -24.254 4.381 41.632 1.00 57.56 92 PHE A N 1
ATOM 721 C CA . PHE A 1 92 ? -25.160 4.288 40.491 1.00 57.56 92 PHE A CA 1
ATOM 722 C C . PHE A 1 92 ? -26.316 3.316 40.743 1.00 57.56 92 PHE A C 1
ATOM 724 O O . PHE A 1 92 ? -27.454 3.668 40.453 1.00 57.56 92 PHE A O 1
ATOM 731 N N . LEU A 1 93 ? -26.063 2.138 41.324 1.00 60.41 93 LEU A N 1
ATOM 732 C CA . LEU A 1 93 ? -27.116 1.172 41.671 1.00 60.41 93 LEU A CA 1
ATOM 733 C C . LEU A 1 93 ? -28.083 1.728 42.729 1.00 60.41 93 LEU A C 1
ATOM 735 O O . LEU A 1 93 ? -29.292 1.596 42.565 1.00 60.41 93 LEU A O 1
ATOM 739 N N . GLN A 1 94 ? -27.577 2.440 43.744 1.00 65.25 94 GLN A N 1
ATOM 740 C CA . GLN A 1 94 ? -28.424 3.154 44.713 1.00 65.25 94 GLN A CA 1
ATOM 741 C C . GLN A 1 94 ? -29.284 4.245 44.064 1.00 65.25 94 GLN A C 1
ATOM 743 O O . GLN A 1 94 ? -30.431 4.451 44.458 1.00 65.25 94 GLN A O 1
ATOM 748 N N . ARG A 1 95 ? -28.753 4.943 43.056 1.00 61.56 95 ARG A N 1
ATOM 749 C CA . ARG A 1 95 ? -29.522 5.922 42.274 1.00 61.56 95 ARG A CA 1
ATOM 750 C C . ARG A 1 95 ? -30.520 5.250 41.332 1.00 61.56 95 ARG A C 1
ATOM 752 O O . ARG A 1 95 ? -31.567 5.831 41.079 1.00 61.56 95 ARG A O 1
ATOM 759 N N . LEU A 1 96 ? -30.229 4.045 40.842 1.00 59.88 96 LEU A N 1
ATOM 760 C CA . LEU A 1 96 ? -31.107 3.267 39.964 1.00 59.88 96 LEU A CA 1
ATOM 761 C C . LEU A 1 96 ? -32.349 2.757 40.708 1.00 59.88 96 LEU A C 1
ATOM 763 O O . LEU A 1 96 ? -33.445 2.837 40.164 1.00 59.88 96 LEU A O 1
ATOM 767 N N . ASP A 1 97 ? -32.191 2.353 41.972 1.00 61.78 97 ASP A N 1
ATOM 768 C CA . ASP A 1 97 ? -33.305 2.037 42.882 1.00 61.78 97 ASP A CA 1
ATOM 769 C C . ASP A 1 97 ? -34.148 3.279 43.245 1.00 61.78 97 ASP A C 1
ATOM 771 O O . ASP A 1 97 ? -35.304 3.158 43.649 1.00 61.78 97 ASP A O 1
ATOM 775 N N . ALA A 1 98 ? -33.586 4.483 43.079 1.00 63.62 98 ALA A N 1
ATOM 776 C CA . ALA A 1 98 ? -34.256 5.765 43.302 1.00 63.62 98 ALA A CA 1
ATOM 777 C C . ALA A 1 98 ? -34.828 6.408 42.018 1.00 63.62 98 ALA A C 1
ATOM 779 O O . ALA A 1 98 ? -35.447 7.474 42.093 1.00 63.62 98 ALA A O 1
ATOM 780 N N . LEU A 1 99 ? -34.620 5.806 40.841 1.00 61.25 99 LEU A N 1
ATOM 781 C CA . LEU A 1 99 ? -35.106 6.327 39.563 1.00 61.25 99 LEU A CA 1
ATOM 782 C C . LEU A 1 99 ? -36.578 5.935 39.343 1.00 61.25 99 LEU A C 1
ATOM 784 O O . LEU A 1 99 ? -36.937 4.763 39.396 1.00 61.25 99 LEU A O 1
ATOM 788 N N . ASP A 1 100 ? -37.429 6.912 39.021 1.00 67.69 100 ASP A N 1
ATOM 789 C CA . ASP A 1 100 ? -38.819 6.660 38.614 1.00 67.69 100 ASP A CA 1
ATOM 790 C C . ASP A 1 100 ? -38.863 5.802 37.331 1.00 67.69 100 ASP A C 1
ATOM 792 O O . ASP A 1 100 ? -38.044 5.984 36.422 1.00 67.69 100 ASP A O 1
ATOM 796 N N . ALA A 1 101 ? -39.840 4.894 37.231 1.00 67.94 101 ALA A N 1
ATOM 797 C CA . ALA A 1 101 ? -40.027 3.960 36.119 1.00 67.94 101 ALA A CA 1
ATOM 798 C C . ALA A 1 101 ? -40.052 4.668 34.753 1.00 67.94 101 ALA A C 1
ATOM 800 O O . ALA A 1 101 ? -39.585 4.120 33.753 1.00 67.94 101 ALA A O 1
ATOM 801 N N . LEU A 1 102 ? -40.523 5.919 34.714 1.00 60.56 102 LEU A N 1
ATOM 802 C CA . LEU A 1 102 ? -40.512 6.755 33.515 1.00 60.56 102 LEU A CA 1
ATOM 803 C C . LEU A 1 102 ? -39.091 7.050 33.005 1.00 60.56 102 LEU A C 1
ATOM 805 O O . LEU A 1 102 ? -38.861 7.085 31.798 1.00 60.56 102 LEU A O 1
ATOM 809 N N . THR A 1 103 ? -38.126 7.234 33.910 1.00 68.12 103 THR A N 1
ATOM 810 C CA . THR A 1 103 ? -36.721 7.503 33.562 1.00 68.12 103 THR A CA 1
ATOM 811 C C . THR A 1 103 ? -36.059 6.253 32.993 1.00 68.12 103 THR A C 1
ATOM 813 O O . THR A 1 103 ? -35.327 6.355 32.012 1.00 68.12 103 THR A O 1
ATOM 816 N N . ILE A 1 104 ? -36.383 5.078 33.545 1.00 71.12 104 ILE A N 1
ATOM 817 C CA . ILE A 1 104 ? -35.942 3.772 33.034 1.00 71.12 104 ILE A CA 1
ATOM 818 C C . ILE A 1 104 ? -36.510 3.523 31.626 1.00 71.12 104 ILE A C 1
ATOM 820 O O . ILE A 1 104 ? -35.784 3.144 30.713 1.00 71.12 104 ILE A O 1
ATOM 824 N N . ILE A 1 105 ? -37.798 3.794 31.404 1.00 69.31 105 ILE A N 1
ATOM 825 C CA . ILE A 1 105 ? -38.425 3.642 30.080 1.00 69.31 105 ILE A CA 1
ATOM 826 C C . ILE A 1 105 ? -37.778 4.574 29.046 1.00 69.31 105 ILE A C 1
ATOM 828 O O . ILE A 1 105 ? -37.527 4.172 27.906 1.00 69.31 105 ILE A O 1
ATOM 832 N N . ASN A 1 106 ? -37.472 5.812 29.436 1.00 70.50 106 ASN A N 1
ATOM 833 C CA . ASN A 1 106 ? -36.863 6.780 28.531 1.00 70.50 106 ASN A CA 1
ATOM 834 C C . ASN A 1 106 ? -35.404 6.412 28.197 1.00 70.50 106 ASN A C 1
ATOM 836 O O . ASN A 1 106 ? -34.972 6.564 27.055 1.00 70.50 106 ASN A O 1
ATOM 840 N N . THR A 1 107 ? -34.642 5.860 29.151 1.00 75.19 107 THR A N 1
ATOM 841 C CA . THR A 1 107 ? -33.294 5.335 28.872 1.00 75.19 107 THR A CA 1
ATOM 842 C C . THR A 1 107 ? -33.326 4.093 27.984 1.00 75.19 107 THR A C 1
ATOM 844 O O . THR A 1 107 ? -32.516 4.014 27.062 1.00 75.19 107 THR A O 1
ATOM 847 N N . PHE A 1 108 ? -34.280 3.175 28.167 1.00 74.06 108 PHE A N 1
ATOM 848 C CA . PHE A 1 108 ? -34.472 2.042 27.249 1.00 74.06 108 PHE A CA 1
ATOM 849 C C . PHE A 1 108 ? -34.849 2.490 25.833 1.00 74.06 108 PHE A C 1
ATOM 851 O O . PHE A 1 108 ? -34.283 1.985 24.867 1.00 74.06 108 PHE A O 1
ATOM 858 N N . SER A 1 109 ? -35.718 3.493 25.703 1.00 73.69 109 SER A N 1
ATOM 859 C CA . SER A 1 109 ? -36.084 4.061 24.397 1.00 73.69 109 SER A CA 1
ATOM 860 C C . SER A 1 109 ? -34.869 4.688 23.695 1.00 73.69 109 SER A C 1
ATOM 862 O O . SER A 1 109 ? -34.658 4.504 22.497 1.00 73.69 109 SER A O 1
ATOM 864 N N . ASN A 1 110 ? -34.004 5.377 24.447 1.00 78.19 110 ASN A N 1
ATOM 865 C CA . ASN A 1 110 ? -32.749 5.914 23.913 1.00 78.19 110 ASN A CA 1
ATOM 866 C C . ASN A 1 110 ? -31.762 4.808 23.500 1.00 78.19 110 ASN A C 1
ATOM 868 O O . ASN A 1 110 ? -31.066 4.959 22.494 1.00 78.19 110 ASN A O 1
ATOM 872 N N . LEU A 1 111 ? -31.707 3.697 24.240 1.00 81.44 111 LEU A N 1
ATOM 873 C CA . LEU A 1 111 ? -30.897 2.530 23.882 1.00 81.44 111 LEU A CA 1
ATOM 874 C C . LEU A 1 111 ? -31.415 1.833 22.621 1.00 81.44 111 LEU A C 1
ATOM 876 O O . LEU A 1 111 ? -30.613 1.414 21.794 1.00 81.44 111 LEU A O 1
ATOM 880 N N . GLU A 1 112 ? -32.729 1.769 22.421 1.00 76.44 112 GLU A N 1
ATOM 881 C CA . GLU A 1 112 ? -33.327 1.242 21.192 1.00 76.44 112 GLU A CA 1
ATOM 882 C C . GLU A 1 112 ? -32.973 2.113 19.976 1.00 76.44 112 GLU A C 1
ATOM 884 O O . GLU A 1 112 ? -32.561 1.609 18.929 1.00 76.44 112 GLU A O 1
ATOM 889 N N . VAL A 1 113 ? -33.031 3.442 20.119 1.00 83.56 113 VAL A N 1
ATOM 890 C CA . VAL A 1 113 ? -32.562 4.376 19.079 1.00 83.56 113 VAL A CA 1
ATOM 891 C C . VAL A 1 113 ? -31.070 4.184 18.791 1.00 83.56 113 VAL A C 1
ATOM 893 O O . VAL A 1 113 ? -30.652 4.275 17.635 1.00 83.56 113 VAL A O 1
ATOM 896 N N . LEU A 1 114 ? -30.260 3.911 19.815 1.00 79.56 114 LEU A N 1
ATOM 897 C CA . LEU A 1 114 ? -28.836 3.631 19.654 1.00 79.56 114 LEU A CA 1
ATOM 898 C C . LEU A 1 114 ? -28.599 2.296 18.933 1.00 79.56 114 LEU A C 1
ATOM 900 O O . LEU A 1 114 ? -27.778 2.251 18.021 1.00 79.56 114 LEU A O 1
ATOM 904 N N . SER A 1 115 ? -29.351 1.248 19.274 1.00 83.56 115 SER A N 1
ATOM 905 C CA . SER A 1 115 ? -29.303 -0.056 18.599 1.00 83.56 115 SER A CA 1
ATOM 906 C C . SER A 1 115 ? -29.610 0.083 17.110 1.00 83.56 115 SER A C 1
ATOM 908 O O . SER A 1 115 ? -28.818 -0.329 16.271 1.00 83.56 115 SER A O 1
ATOM 910 N N . ASN A 1 116 ? -30.686 0.793 16.770 1.00 84.06 116 ASN A N 1
ATOM 911 C CA . ASN A 1 116 ? -31.044 1.049 15.375 1.00 84.06 116 ASN A CA 1
ATOM 912 C C . ASN A 1 116 ? -29.947 1.823 14.616 1.00 84.06 116 ASN A C 1
ATOM 914 O O . ASN A 1 116 ? -29.756 1.638 13.413 1.00 84.06 116 ASN A O 1
ATOM 918 N N . ARG A 1 117 ? -29.204 2.708 15.298 1.00 83.44 117 ARG A N 1
ATOM 919 C CA . ARG A 1 117 ? -28.043 3.395 14.703 1.00 83.44 117 ARG A CA 1
ATOM 920 C C . ARG A 1 117 ? -26.865 2.449 14.484 1.00 83.44 117 ARG A C 1
ATOM 922 O O . ARG A 1 117 ? -26.164 2.621 13.488 1.00 83.44 117 ARG A O 1
ATOM 929 N N . PHE A 1 118 ? -26.649 1.481 15.372 1.00 84.44 118 PHE A N 1
ATOM 930 C CA . PHE A 1 118 ? -25.642 0.438 15.176 1.00 84.44 118 PHE A CA 1
ATOM 931 C C . PHE A 1 118 ? -25.969 -0.433 13.961 1.00 84.44 118 PHE A C 1
ATOM 933 O O . PHE A 1 118 ? -25.098 -0.602 13.112 1.00 84.44 118 PHE A O 1
ATOM 940 N N . ASP A 1 119 ? -27.224 -0.849 13.791 1.00 85.50 119 ASP A N 1
ATOM 941 C CA . ASP A 1 119 ? -27.649 -1.632 12.621 1.00 85.50 119 ASP A CA 1
ATOM 942 C C . ASP A 1 119 ? -27.435 -0.852 11.309 1.00 85.50 119 ASP A C 1
ATOM 944 O O . ASP A 1 119 ? -26.941 -1.373 10.305 1.00 85.50 119 ASP A O 1
ATOM 948 N N . GLN A 1 120 ? -27.743 0.451 11.314 1.00 88.75 120 GLN A N 1
ATOM 949 C CA . GLN A 1 120 ? -27.463 1.326 10.171 1.00 88.75 120 GLN A CA 1
ATOM 950 C C . GLN A 1 120 ? -25.966 1.465 9.886 1.00 88.75 120 GLN A C 1
ATOM 952 O O . GLN A 1 120 ? -25.566 1.581 8.724 1.00 88.75 120 GLN A O 1
ATOM 957 N N . LEU A 1 121 ? -25.139 1.505 10.929 1.00 80.81 121 LEU A N 1
ATOM 958 C CA . LEU A 1 121 ? -23.694 1.592 10.793 1.00 80.81 121 LEU A CA 1
ATOM 959 C C . LEU A 1 121 ? -23.130 0.295 10.201 1.00 80.81 121 LEU A C 1
ATOM 961 O O . LEU A 1 121 ? -22.334 0.364 9.266 1.00 80.81 121 LEU A O 1
ATOM 965 N N . GLU A 1 122 ? -23.601 -0.863 10.659 1.00 81.94 122 GLU A N 1
ATOM 966 C CA . GLU A 1 122 ? -23.233 -2.174 10.116 1.00 81.94 122 GLU A CA 1
ATOM 967 C C . GLU A 1 122 ? -23.588 -2.288 8.626 1.00 81.94 122 GLU A C 1
ATOM 969 O O . GLU A 1 122 ? -22.743 -2.645 7.803 1.00 81.94 122 GLU A O 1
ATOM 974 N N . ALA A 1 123 ? -24.797 -1.874 8.237 1.00 89.06 123 ALA A N 1
ATOM 975 C CA . ALA A 1 123 ? -25.207 -1.867 6.834 1.00 89.06 123 ALA A CA 1
ATOM 976 C C . ALA A 1 123 ? -24.319 -0.960 5.958 1.00 89.06 123 ALA A C 1
ATOM 978 O O . ALA A 1 123 ? -24.010 -1.294 4.810 1.00 89.06 123 ALA A O 1
ATOM 979 N N . ARG A 1 124 ? -23.879 0.190 6.491 1.00 90.81 124 ARG A N 1
ATOM 980 C CA . ARG A 1 124 ? -22.931 1.080 5.798 1.00 90.81 124 ARG A CA 1
ATOM 981 C C . ARG A 1 124 ? -21.550 0.449 5.669 1.00 90.81 124 ARG A C 1
ATOM 983 O O . ARG A 1 124 ? -20.956 0.570 4.600 1.00 90.81 124 ARG A O 1
ATOM 990 N N . PHE A 1 125 ? -21.060 -0.214 6.716 1.00 83.38 125 PHE A N 1
ATOM 991 C CA . PHE A 1 125 ? -19.791 -0.940 6.676 1.00 83.38 125 PHE A CA 1
ATOM 992 C C . PHE A 1 125 ? -19.810 -2.032 5.613 1.00 83.38 125 PHE A C 1
ATOM 994 O O . PHE A 1 125 ? -18.905 -2.079 4.786 1.00 83.38 125 PHE A O 1
ATOM 1001 N N . LYS A 1 126 ? -20.884 -2.819 5.552 1.00 85.56 126 LYS A N 1
ATOM 1002 C CA . LYS A 1 126 ? -21.037 -3.870 4.543 1.00 85.56 126 LYS A CA 1
ATOM 1003 C C . LYS A 1 126 ? -21.017 -3.324 3.114 1.00 85.56 126 LYS A C 1
ATOM 1005 O O . LYS A 1 126 ? -20.295 -3.820 2.260 1.00 85.56 126 LYS A O 1
ATOM 1010 N N . LYS A 1 127 ? -21.730 -2.221 2.864 1.00 91.12 127 LYS A N 1
ATOM 1011 C CA . LYS A 1 127 ? -21.689 -1.545 1.558 1.00 91.12 127 LYS A CA 1
ATOM 1012 C C . LYS A 1 127 ? -20.292 -1.012 1.213 1.00 91.12 127 LYS A C 1
ATOM 1014 O O . LYS A 1 127 ? -19.910 -0.991 0.045 1.00 91.12 127 LYS A O 1
ATOM 1019 N N . LEU A 1 128 ? -19.544 -0.534 2.207 1.00 84.94 128 LEU A N 1
ATOM 1020 C CA . LEU A 1 128 ? -18.176 -0.060 2.006 1.00 84.94 128 LEU A CA 1
ATOM 1021 C C . LEU A 1 128 ? -17.225 -1.217 1.670 1.00 84.94 128 LEU A C 1
ATOM 1023 O O . LEU A 1 128 ? -16.388 -1.063 0.787 1.00 84.94 128 LEU A O 1
ATOM 1027 N N . GLU A 1 129 ? -17.388 -2.363 2.327 1.00 79.25 129 GLU A N 1
ATOM 1028 C CA . GLU A 1 129 ? -16.645 -3.597 2.055 1.00 79.25 129 GLU A CA 1
ATOM 1029 C C . GLU A 1 129 ? -16.885 -4.108 0.625 1.00 79.25 129 GLU A C 1
ATOM 1031 O O . GLU A 1 129 ? -15.930 -4.421 -0.094 1.00 79.25 129 GLU A O 1
ATOM 1036 N N . ASP A 1 130 ? -18.140 -4.103 0.168 1.00 89.19 130 ASP A N 1
ATOM 1037 C CA . ASP A 1 130 ? -18.497 -4.474 -1.205 1.00 89.19 130 ASP A CA 1
ATOM 1038 C C . ASP A 1 130 ? -17.834 -3.542 -2.234 1.00 89.19 130 ASP A C 1
ATOM 1040 O O . ASP A 1 130 ? -17.243 -3.995 -3.220 1.00 89.19 130 ASP A O 1
ATOM 1044 N N . ASN A 1 131 ? -17.872 -2.228 -1.986 1.00 88.31 131 ASN A N 1
ATOM 1045 C CA . ASN A 1 131 ? -17.214 -1.243 -2.845 1.00 88.31 131 ASN A CA 1
ATOM 1046 C C . ASN A 1 131 ? -15.690 -1.437 -2.870 1.00 88.31 131 ASN A C 1
ATOM 1048 O O . ASN A 1 131 ? -15.075 -1.361 -3.933 1.00 88.31 131 ASN A O 1
ATOM 1052 N N . LEU A 1 132 ? -15.071 -1.698 -1.715 1.00 75.62 132 LEU A N 1
ATOM 1053 C CA . LEU A 1 132 ? -13.631 -1.940 -1.619 1.00 75.62 132 LEU A CA 1
ATOM 1054 C C . LEU A 1 132 ? -13.240 -3.189 -2.421 1.00 75.62 132 LEU A C 1
ATOM 1056 O O . LEU A 1 132 ? -12.256 -3.171 -3.159 1.00 75.62 132 LEU A O 1
ATOM 1060 N N . SER A 1 133 ? -14.057 -4.239 -2.340 1.00 79.12 133 SER A N 1
ATOM 1061 C CA . SER A 1 133 ? -13.875 -5.474 -3.104 1.00 79.12 133 SER A CA 1
ATOM 1062 C C . SER A 1 133 ? -13.931 -5.228 -4.615 1.00 79.12 133 SER A C 1
ATOM 1064 O O . SER A 1 133 ? -13.099 -5.756 -5.354 1.00 79.12 133 SER A O 1
ATOM 1066 N N . GLN A 1 134 ? -14.852 -4.380 -5.089 1.00 81.81 134 GLN A N 1
ATOM 1067 C CA . GLN A 1 134 ? -14.889 -3.971 -6.498 1.00 81.81 134 GLN A CA 1
ATOM 1068 C C . GLN A 1 134 ? -13.638 -3.193 -6.913 1.00 81.81 134 GLN A C 1
ATOM 1070 O O . GLN A 1 134 ? -13.029 -3.522 -7.930 1.00 81.81 134 GLN A O 1
ATOM 1075 N N . VAL A 1 135 ? -13.206 -2.218 -6.110 1.00 84.25 135 VAL A N 1
ATOM 1076 C CA . VAL A 1 135 ? -12.003 -1.422 -6.406 1.00 84.25 135 VAL A CA 1
ATOM 1077 C C . VAL A 1 135 ? -10.755 -2.307 -6.485 1.00 84.25 135 VAL A C 1
ATOM 1079 O O . VAL A 1 135 ? -9.920 -2.118 -7.367 1.00 84.25 135 VAL A O 1
ATOM 1082 N N . VAL A 1 136 ? -10.631 -3.318 -5.620 1.00 78.19 136 VAL A N 1
ATOM 1083 C CA . VAL A 1 136 ? -9.519 -4.285 -5.671 1.00 78.19 136 VAL A CA 1
ATOM 1084 C C . VAL A 1 136 ? -9.525 -5.085 -6.980 1.00 78.19 136 VAL A C 1
ATOM 1086 O O . VAL A 1 136 ? -8.465 -5.318 -7.569 1.00 78.19 136 VAL A O 1
ATOM 1089 N N . LEU A 1 137 ? -10.701 -5.486 -7.475 1.00 79.81 137 LEU A N 1
ATOM 1090 C CA . LEU A 1 137 ? -10.824 -6.177 -8.763 1.00 79.81 137 LEU A CA 1
ATOM 1091 C C . LEU A 1 137 ? -10.430 -5.270 -9.937 1.00 79.81 137 LEU A C 1
ATOM 1093 O O . LEU A 1 137 ? -9.682 -5.708 -10.815 1.00 79.81 137 LEU A O 1
ATOM 1097 N N . GLU A 1 138 ? -10.868 -4.009 -9.928 1.00 78.88 138 GLU A N 1
ATOM 1098 C CA . GLU A 1 138 ? -10.486 -3.017 -10.941 1.00 78.88 138 GLU A CA 1
ATOM 1099 C C . GLU A 1 138 ? -8.974 -2.759 -10.941 1.00 78.88 138 GLU A C 1
ATOM 1101 O O . GLU A 1 138 ? -8.334 -2.806 -11.993 1.00 78.88 138 GLU A O 1
ATOM 1106 N N . GLN A 1 139 ? -8.365 -2.575 -9.766 1.00 79.06 139 GLN A N 1
ATOM 1107 C CA . GLN A 1 139 ? -6.916 -2.393 -9.645 1.00 79.06 139 GLN A CA 1
ATOM 1108 C C . GLN A 1 139 ? -6.140 -3.596 -10.183 1.00 79.06 139 GLN A C 1
ATOM 1110 O O . GLN A 1 139 ? -5.139 -3.427 -10.882 1.00 79.06 139 GLN A O 1
ATOM 1115 N N . ARG A 1 140 ? -6.607 -4.821 -9.910 1.00 81.56 140 ARG A N 1
ATOM 1116 C CA . ARG A 1 140 ? -5.984 -6.041 -10.438 1.00 81.56 140 ARG A CA 1
ATOM 1117 C C . ARG A 1 140 ? -6.062 -6.110 -11.963 1.00 81.56 140 ARG A C 1
ATOM 1119 O O . ARG A 1 140 ? -5.091 -6.530 -12.594 1.00 81.56 140 ARG A O 1
ATOM 1126 N N . TYR A 1 141 ? -7.187 -5.704 -12.549 1.00 83.38 141 TYR A N 1
ATOM 1127 C CA . TYR A 1 141 ? -7.341 -5.628 -14.001 1.00 83.38 141 TYR A CA 1
ATOM 1128 C C . TYR A 1 141 ? -6.360 -4.616 -14.612 1.00 83.38 141 TYR A C 1
ATOM 1130 O O . TYR A 1 141 ? -5.605 -4.967 -15.519 1.00 83.38 141 TYR A O 1
ATOM 1138 N N . ILE A 1 142 ? -6.293 -3.404 -14.050 1.00 82.12 142 ILE A N 1
ATOM 1139 C CA . ILE A 1 142 ? -5.375 -2.343 -14.496 1.00 82.12 142 ILE A CA 1
ATOM 1140 C C . ILE A 1 142 ? -3.913 -2.798 -14.397 1.00 82.12 142 ILE A C 1
ATOM 1142 O O . ILE A 1 142 ? -3.143 -2.614 -15.338 1.00 82.12 142 ILE A O 1
ATOM 1146 N N . LEU A 1 143 ? -3.521 -3.431 -13.286 1.00 78.00 143 LEU A N 1
ATOM 1147 C CA . LEU A 1 143 ? -2.169 -3.970 -13.113 1.00 78.00 143 LEU A CA 1
ATOM 1148 C C . LEU A 1 143 ? -1.820 -5.000 -14.191 1.00 78.00 143 LEU A C 1
ATOM 1150 O O . LEU A 1 143 ? -0.707 -4.985 -14.715 1.00 78.00 143 LEU A O 1
ATOM 1154 N N . ASN A 1 144 ? -2.763 -5.872 -14.547 1.00 82.19 144 ASN A N 1
ATOM 1155 C CA . ASN A 1 144 ? -2.549 -6.859 -15.598 1.00 82.19 144 ASN A CA 1
ATOM 1156 C C . ASN A 1 144 ? -2.344 -6.190 -16.969 1.00 82.19 144 ASN A C 1
ATOM 1158 O O . ASN A 1 144 ? -1.390 -6.517 -17.677 1.00 82.19 144 ASN A O 1
ATOM 1162 N N . GLU A 1 145 ? -3.173 -5.202 -17.321 1.00 82.25 145 GLU A N 1
ATOM 1163 C CA . GLU A 1 145 ? -2.985 -4.442 -18.564 1.00 82.25 145 GLU A CA 1
ATOM 1164 C C . GLU A 1 145 ? -1.654 -3.673 -18.591 1.00 82.25 145 GLU A C 1
ATOM 1166 O O . GLU A 1 145 ? -0.958 -3.674 -19.611 1.00 82.25 145 GLU A O 1
ATOM 1171 N N . LEU A 1 146 ? -1.238 -3.080 -17.468 1.00 74.69 146 LEU A N 1
ATOM 1172 C CA . LEU A 1 146 ? 0.051 -2.393 -17.354 1.00 74.69 146 LEU A CA 1
ATOM 1173 C C . LEU A 1 146 ? 1.236 -3.339 -17.578 1.00 74.69 146 LEU A C 1
ATOM 1175 O O . LEU A 1 146 ? 2.178 -2.974 -18.280 1.00 74.69 146 LEU A O 1
ATOM 1179 N N . VAL A 1 147 ? 1.188 -4.565 -17.048 1.00 79.62 147 VAL A N 1
ATOM 1180 C CA . VAL A 1 147 ? 2.228 -5.585 -17.279 1.00 79.62 147 VAL A CA 1
ATOM 1181 C C . VAL A 1 147 ? 2.316 -5.961 -18.762 1.00 79.62 147 VAL A C 1
ATOM 1183 O O . VAL A 1 147 ? 3.415 -6.066 -19.317 1.00 79.62 147 VAL A O 1
ATOM 1186 N N . VAL A 1 148 ? 1.175 -6.128 -19.438 1.00 81.44 148 VAL A N 1
ATOM 1187 C CA . VAL A 1 148 ? 1.134 -6.399 -20.887 1.00 81.44 148 VAL A CA 1
ATOM 1188 C C . VAL A 1 148 ? 1.721 -5.228 -21.685 1.00 81.44 148 VAL A C 1
ATOM 1190 O O . VAL A 1 148 ? 2.527 -5.440 -22.599 1.00 81.44 148 VAL A O 1
ATOM 1193 N N . SER A 1 149 ? 1.378 -3.993 -21.315 1.00 75.38 149 SER A N 1
ATOM 1194 C CA . SER A 1 149 ? 1.928 -2.781 -21.930 1.00 75.38 149 SER A CA 1
ATOM 1195 C C . SER A 1 149 ? 3.444 -2.672 -21.725 1.00 75.38 149 SER A C 1
ATOM 1197 O O . SER A 1 149 ? 4.188 -2.454 -22.681 1.00 75.38 149 SER A O 1
ATOM 1199 N N . GLN A 1 150 ? 3.944 -2.959 -20.520 1.00 79.94 150 GLN A N 1
ATOM 1200 C CA . GLN A 1 150 ? 5.376 -2.932 -20.213 1.00 79.94 150 GLN A CA 1
ATOM 1201 C C . GLN A 1 150 ? 6.179 -3.932 -21.064 1.00 79.94 150 GLN A C 1
ATOM 1203 O O . GLN A 1 150 ? 7.286 -3.633 -21.517 1.00 79.94 150 GLN A O 1
ATOM 1208 N N . ASN A 1 151 ? 5.619 -5.112 -21.338 1.00 74.62 151 ASN A N 1
ATOM 1209 C CA . ASN A 1 151 ? 6.237 -6.080 -22.247 1.00 74.62 151 ASN A CA 1
ATOM 1210 C C . ASN A 1 151 ? 6.295 -5.572 -23.696 1.00 74.62 151 ASN A C 1
ATOM 1212 O O . ASN A 1 151 ? 7.230 -5.905 -24.427 1.00 74.62 151 ASN A O 1
ATOM 1216 N N . SER A 1 152 ? 5.324 -4.758 -24.113 1.00 74.88 152 SER A N 1
ATOM 1217 C CA . SER A 1 152 ? 5.326 -4.113 -25.431 1.00 74.88 152 SER A CA 1
ATOM 1218 C C . SER A 1 152 ? 6.373 -2.999 -25.515 1.00 74.88 152 SER A C 1
ATOM 1220 O O . SER A 1 152 ? 7.063 -2.905 -26.528 1.00 74.88 152 SER A O 1
ATOM 1222 N N . VAL A 1 153 ? 6.581 -2.240 -24.433 1.00 80.38 153 VAL A N 1
ATOM 1223 C CA . VAL A 1 153 ? 7.666 -1.244 -24.328 1.00 80.38 153 VAL A CA 1
ATOM 1224 C C . VAL A 1 153 ? 9.041 -1.906 -24.458 1.00 80.38 153 VAL A C 1
ATOM 1226 O O . VAL A 1 153 ? 9.834 -1.495 -25.295 1.00 80.38 153 VAL A O 1
ATOM 1229 N N . LYS A 1 154 ? 9.290 -3.021 -23.756 1.00 76.94 154 LYS A N 1
ATOM 1230 C CA . LYS A 1 154 ? 10.557 -3.773 -23.889 1.00 76.94 154 LYS A CA 1
ATOM 1231 C C . LYS A 1 154 ? 10.823 -4.270 -25.314 1.00 76.94 154 LYS A C 1
ATOM 1233 O O . LYS A 1 154 ? 11.971 -4.332 -25.753 1.00 76.94 154 LYS A O 1
ATOM 1238 N N . LYS A 1 155 ? 9.772 -4.656 -26.051 1.00 79.25 155 LYS A N 1
ATOM 1239 C CA . LYS A 1 155 ? 9.910 -4.996 -27.477 1.00 79.25 155 LYS A CA 1
ATOM 1240 C C . LYS A 1 155 ? 10.343 -3.769 -28.277 1.00 79.25 155 LYS A C 1
ATOM 1242 O O . LYS A 1 155 ? 11.214 -3.912 -29.130 1.00 79.25 155 LYS A O 1
ATOM 1247 N N . PHE A 1 156 ? 9.789 -2.597 -27.982 1.00 83.06 156 PHE A N 1
ATOM 1248 C CA . PHE A 1 156 ? 10.160 -1.335 -28.621 1.00 83.06 156 PHE A CA 1
ATOM 1249 C C . PHE A 1 156 ? 11.641 -0.992 -28.414 1.00 83.06 156 PHE A C 1
ATOM 1251 O O . PHE A 1 156 ? 12.328 -0.747 -29.400 1.00 83.06 156 PHE A O 1
ATOM 1258 N N . ASP A 1 157 ? 12.162 -1.127 -27.193 1.00 80.19 157 ASP A N 1
ATOM 1259 C CA . ASP A 1 157 ? 13.590 -0.910 -26.902 1.00 80.19 157 ASP A CA 1
ATOM 1260 C C . ASP A 1 157 ? 14.488 -1.843 -27.739 1.00 80.19 157 ASP A C 1
ATOM 1262 O O . ASP A 1 157 ? 15.507 -1.440 -28.303 1.00 80.19 157 ASP A O 1
ATOM 1266 N N . SER A 1 158 ? 14.088 -3.114 -27.882 1.00 80.19 158 SER A N 1
ATOM 1267 C CA . SER A 1 158 ? 14.824 -4.083 -28.707 1.00 80.19 158 SER A CA 1
ATOM 1268 C C . SER A 1 158 ? 14.772 -3.761 -30.207 1.00 80.19 158 SER A C 1
ATOM 1270 O O . SER A 1 158 ? 15.711 -4.060 -30.948 1.00 80.19 158 SER A O 1
ATOM 1272 N N . LEU A 1 159 ? 13.672 -3.159 -30.665 1.00 86.62 159 LEU A N 1
ATOM 1273 C CA . LEU A 1 159 ? 13.504 -2.681 -32.035 1.00 86.62 159 LEU A CA 1
ATOM 1274 C C . LEU A 1 159 ? 14.365 -1.441 -32.280 1.00 86.62 159 LEU A C 1
ATOM 1276 O O . LEU A 1 159 ? 15.049 -1.389 -33.297 1.00 86.62 159 LEU A O 1
ATOM 1280 N N . GLU A 1 160 ? 14.402 -0.500 -31.340 1.00 88.69 160 GLU A N 1
ATOM 1281 C CA . GLU A 1 160 ? 15.249 0.692 -31.408 1.00 88.69 160 GLU A CA 1
ATOM 1282 C C . GLU A 1 160 ? 16.736 0.321 -31.485 1.00 88.69 160 GLU A C 1
ATOM 1284 O O . GLU A 1 160 ? 17.454 0.807 -32.359 1.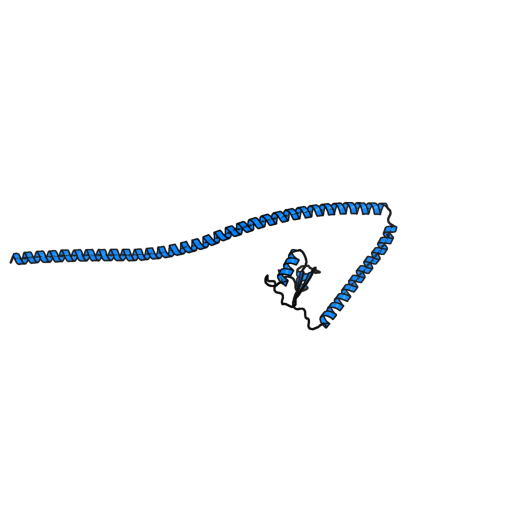00 88.69 160 GLU A O 1
ATOM 1289 N N . GLN A 1 161 ? 17.187 -0.644 -30.675 1.00 88.25 161 GLN A N 1
ATOM 1290 C CA . GLN A 1 161 ? 18.550 -1.175 -30.776 1.00 88.25 161 GLN A CA 1
ATOM 1291 C C . GLN A 1 161 ? 18.851 -1.780 -32.154 1.00 88.25 161 GLN A C 1
ATOM 1293 O O . GLN A 1 161 ? 19.924 -1.541 -32.710 1.00 88.25 161 GLN A O 1
ATOM 1298 N N . LYS A 1 162 ? 17.912 -2.540 -32.735 1.00 91.56 162 LYS A N 1
ATOM 1299 C CA . LYS A 1 162 ? 18.072 -3.092 -34.092 1.00 91.56 162 LYS A CA 1
ATOM 1300 C C . LYS A 1 162 ? 18.115 -2.001 -35.160 1.00 91.56 162 LYS A C 1
ATOM 1302 O O . LYS A 1 162 ? 18.899 -2.119 -36.097 1.00 91.56 162 LYS A O 1
ATOM 1307 N N . VAL A 1 163 ? 17.300 -0.956 -35.029 1.00 91.19 163 VAL A N 1
ATOM 1308 C CA . VAL A 1 163 ? 17.305 0.192 -35.947 1.00 91.19 163 VAL A CA 1
ATOM 1309 C C . VAL A 1 163 ? 18.647 0.916 -35.877 1.00 91.19 163 VAL A C 1
ATOM 1311 O O . VAL A 1 163 ? 19.270 1.114 -36.914 1.00 91.19 163 VAL A O 1
ATOM 1314 N N . SER A 1 164 ? 19.159 1.193 -34.677 1.00 88.25 164 SER A N 1
ATOM 1315 C CA . SER A 1 164 ? 20.470 1.829 -34.500 1.00 88.25 164 SER A CA 1
ATOM 1316 C C . SER A 1 164 ? 21.614 0.992 -35.099 1.00 88.25 164 SER A C 1
ATOM 1318 O O . SER A 1 164 ? 22.494 1.520 -35.781 1.00 88.25 164 SER A O 1
ATOM 1320 N N . GLN A 1 165 ? 21.574 -0.336 -34.938 1.00 90.81 165 GLN A N 1
ATOM 1321 C CA . GLN A 1 165 ? 22.532 -1.241 -35.586 1.00 90.81 165 GLN A CA 1
ATOM 1322 C C . GLN A 1 165 ? 22.428 -1.213 -37.119 1.00 90.81 165 GLN A C 1
ATOM 1324 O O . GLN A 1 165 ? 23.452 -1.198 -37.806 1.00 90.81 165 GLN A O 1
ATOM 1329 N N . LEU A 1 166 ? 21.209 -1.187 -37.668 1.00 88.94 166 LEU A N 1
ATOM 1330 C CA . LEU A 1 166 ? 20.982 -1.080 -39.112 1.00 88.94 166 LEU A CA 1
ATOM 1331 C C . LEU A 1 166 ? 21.470 0.262 -39.670 1.00 88.94 166 LEU A C 1
ATOM 1333 O O . LEU A 1 166 ? 22.069 0.286 -40.742 1.00 88.94 166 LEU A O 1
ATOM 1337 N N . GLU A 1 167 ? 21.273 1.367 -38.953 1.00 90.44 167 GLU A N 1
ATOM 1338 C CA . GLU A 1 167 ? 21.778 2.688 -39.343 1.00 90.44 167 GLU A CA 1
ATOM 1339 C C . GLU A 1 167 ? 23.310 2.740 -39.359 1.00 90.44 167 GLU A C 1
ATOM 1341 O O . GLU A 1 167 ? 23.906 3.261 -40.310 1.00 90.44 167 GLU A O 1
ATOM 1346 N N . ALA A 1 168 ? 23.960 2.145 -38.354 1.00 89.31 168 ALA A N 1
ATOM 1347 C CA . ALA A 1 168 ? 25.414 2.025 -38.308 1.00 89.31 168 ALA A CA 1
ATOM 1348 C C . ALA A 1 168 ? 25.948 1.178 -39.477 1.00 89.31 168 ALA A C 1
ATOM 1350 O O . ALA A 1 168 ? 26.881 1.592 -40.168 1.00 89.31 168 ALA A O 1
ATOM 1351 N N . SER A 1 169 ? 25.317 0.031 -39.756 1.00 89.31 169 SER A N 1
ATOM 1352 C CA . SER A 1 169 ? 25.679 -0.820 -40.896 1.00 89.31 169 SER A CA 1
ATOM 1353 C C . SER A 1 169 ? 25.446 -0.124 -42.241 1.00 89.31 169 SER A C 1
ATOM 1355 O O . SER A 1 169 ? 26.297 -0.214 -43.122 1.00 8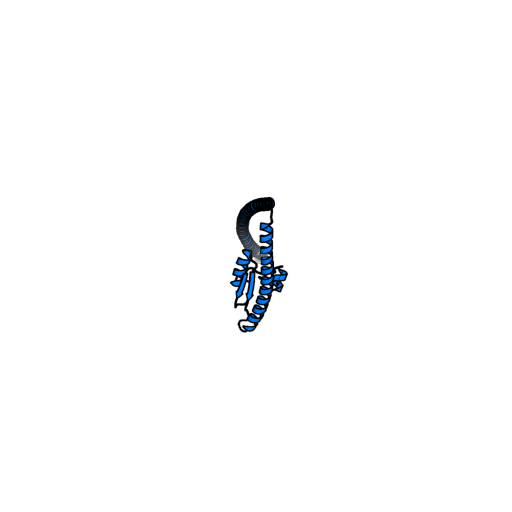9.31 169 SER A O 1
ATOM 1357 N N . ASN A 1 170 ? 24.347 0.618 -42.404 1.00 88.06 170 ASN A N 1
ATOM 1358 C CA . ASN A 1 170 ? 24.071 1.386 -43.621 1.00 88.06 170 ASN A CA 1
ATOM 1359 C C . ASN A 1 170 ? 25.082 2.517 -43.835 1.00 88.06 170 ASN A C 1
ATOM 1361 O O . ASN A 1 170 ? 25.486 2.775 -44.968 1.00 88.06 170 ASN A O 1
ATOM 1365 N N . SER A 1 171 ? 25.514 3.178 -42.761 1.00 89.06 171 SER A N 1
ATOM 1366 C CA . SER A 1 171 ? 26.546 4.217 -42.831 1.00 89.06 171 SER A CA 1
ATOM 1367 C C . SER A 1 171 ? 27.891 3.639 -43.277 1.00 89.06 171 SER A C 1
ATOM 1369 O O . SER A 1 171 ? 28.519 4.199 -44.176 1.00 89.06 171 SER A O 1
ATOM 1371 N N . ALA A 1 172 ? 28.283 2.485 -42.726 1.00 89.12 172 ALA A N 1
ATOM 1372 C CA . ALA A 1 172 ? 29.482 1.760 -43.148 1.00 89.12 172 ALA A CA 1
ATOM 1373 C C . ALA A 1 172 ? 29.394 1.314 -44.619 1.00 89.12 172 ALA A C 1
ATOM 1375 O O . ALA A 1 172 ? 30.293 1.602 -45.406 1.00 89.12 172 ALA A O 1
ATOM 1376 N N . ASN A 1 173 ? 28.269 0.717 -45.028 1.00 88.62 173 ASN A N 1
ATOM 1377 C CA . ASN A 1 173 ? 28.042 0.307 -46.416 1.00 88.62 173 ASN A CA 1
ATOM 1378 C C . ASN A 1 173 ? 28.100 1.495 -47.389 1.00 88.62 173 ASN A C 1
ATOM 1380 O O . ASN A 1 173 ? 28.659 1.379 -48.476 1.00 88.62 173 ASN A O 1
ATOM 1384 N N . ASN A 1 174 ? 27.554 2.655 -47.011 1.00 90.00 174 ASN A N 1
ATOM 1385 C CA . ASN A 1 174 ? 27.648 3.872 -47.819 1.00 90.00 174 ASN A CA 1
ATOM 1386 C C . ASN A 1 174 ? 29.095 4.359 -47.970 1.00 90.00 174 ASN A C 1
ATOM 1388 O O . ASN A 1 174 ? 29.474 4.854 -49.034 1.00 90.00 174 ASN A O 1
ATOM 1392 N N . GLU A 1 175 ? 29.907 4.241 -46.922 1.00 90.19 175 GLU A N 1
ATOM 1393 C CA . GLU A 1 175 ? 31.326 4.583 -46.983 1.00 90.19 175 GLU A CA 1
ATOM 1394 C C . GLU A 1 175 ? 32.096 3.623 -47.901 1.00 90.19 175 GLU A C 1
ATOM 1396 O O . GLU A 1 175 ? 32.866 4.068 -48.758 1.00 90.19 175 GLU A O 1
ATOM 1401 N N . ASP A 1 176 ? 31.832 2.322 -47.793 1.00 92.44 176 ASP A N 1
ATOM 1402 C CA . ASP A 1 176 ? 32.429 1.307 -48.661 1.00 92.44 176 ASP A CA 1
ATOM 1403 C C . ASP A 1 176 ? 32.014 1.495 -50.124 1.00 92.44 176 ASP A C 1
ATOM 1405 O O . ASP A 1 176 ? 32.861 1.445 -51.017 1.00 92.44 176 ASP A O 1
ATOM 1409 N N . MET A 1 177 ? 30.749 1.834 -50.387 1.00 84.25 177 MET A N 1
ATOM 1410 C CA . MET A 1 177 ? 30.267 2.176 -51.729 1.00 84.25 177 MET A CA 1
ATOM 1411 C C . MET A 1 177 ? 30.973 3.403 -52.314 1.00 84.25 177 MET A C 1
ATOM 1413 O O . MET A 1 177 ? 31.309 3.405 -53.500 1.00 84.25 177 MET A O 1
ATOM 1417 N N . LYS A 1 178 ? 31.259 4.433 -51.505 1.00 90.81 178 LYS A N 1
ATOM 1418 C CA . LYS A 1 178 ? 32.055 5.591 -51.952 1.00 90.81 178 LYS A CA 1
ATOM 1419 C C . LYS A 1 178 ? 33.477 5.183 -52.325 1.00 90.81 178 LYS A C 1
ATOM 1421 O O . LYS A 1 178 ? 33.973 5.604 -53.370 1.00 90.81 178 LYS A O 1
ATOM 1426 N N . LYS A 1 179 ? 34.123 4.348 -51.504 1.00 91.88 179 LYS A N 1
ATOM 1427 C CA . LYS A 1 179 ? 35.469 3.824 -51.792 1.00 91.88 179 LYS A CA 1
ATOM 1428 C C . LYS A 1 179 ? 35.475 3.012 -53.085 1.00 91.88 179 LYS A C 1
ATOM 1430 O O . LYS A 1 179 ? 36.344 3.222 -53.928 1.00 91.88 179 LYS A O 1
ATOM 1435 N N . LEU A 1 180 ? 34.489 2.135 -53.268 1.00 90.56 180 LEU A N 1
ATOM 1436 C CA . LEU A 1 180 ? 34.356 1.315 -54.470 1.00 90.56 180 LEU A CA 1
ATOM 1437 C C . LEU A 1 180 ? 34.127 2.181 -55.718 1.00 90.56 180 LEU A C 1
ATOM 1439 O O . LEU A 1 180 ? 34.784 1.977 -56.735 1.00 90.56 180 LEU A O 1
ATOM 1443 N N . SER A 1 181 ? 33.264 3.197 -55.626 1.00 89.69 181 SER A N 1
ATOM 1444 C CA . SER A 1 181 ? 33.028 4.157 -56.711 1.00 89.69 181 SER A CA 1
ATOM 1445 C C . SER A 1 181 ? 34.309 4.897 -57.108 1.00 89.69 181 SER A C 1
ATOM 1447 O O . SER A 1 181 ? 34.621 4.994 -58.293 1.00 89.69 181 SER A O 1
ATOM 1449 N N . ALA A 1 182 ? 35.096 5.358 -56.130 1.00 91.06 182 ALA A N 1
ATOM 1450 C CA . ALA A 1 182 ? 36.376 6.018 -56.389 1.00 91.06 182 ALA A CA 1
ATOM 1451 C C . ALA A 1 182 ? 37.395 5.074 -57.058 1.00 91.06 182 ALA A C 1
ATOM 1453 O O . ALA A 1 182 ? 38.135 5.482 -57.956 1.00 91.06 182 ALA A O 1
ATOM 1454 N N . GLN A 1 183 ? 37.418 3.794 -56.664 1.00 94.19 183 GLN A N 1
ATOM 1455 C CA . GLN A 1 183 ? 38.245 2.782 -57.329 1.00 94.19 183 GLN A CA 1
ATOM 1456 C C . GLN A 1 183 ? 37.819 2.568 -58.786 1.00 94.19 183 GLN A C 1
ATOM 1458 O O . GLN A 1 183 ? 38.681 2.502 -59.661 1.00 94.19 183 GLN A O 1
ATOM 1463 N N . VAL A 1 184 ? 36.512 2.505 -59.063 1.00 91.94 184 VAL A N 1
ATOM 1464 C CA . VAL A 1 184 ? 35.976 2.362 -60.426 1.00 91.94 184 VAL A CA 1
ATOM 1465 C C . VAL A 1 184 ? 36.349 3.560 -61.303 1.00 91.94 184 VAL A C 1
ATOM 1467 O O . VAL A 1 184 ? 36.788 3.365 -62.436 1.00 91.94 184 VAL A O 1
ATOM 1470 N N . GLU A 1 185 ? 36.244 4.789 -60.791 1.00 91.50 185 GLU A N 1
ATOM 1471 C CA . GLU A 1 185 ? 36.666 5.995 -61.520 1.00 91.50 185 GLU A CA 1
ATOM 1472 C C . GLU A 1 185 ? 38.165 5.979 -61.842 1.00 91.50 185 GLU A C 1
ATOM 1474 O O . GLU A 1 185 ? 38.562 6.251 -62.980 1.00 91.50 185 GLU A O 1
ATOM 1479 N N . SER A 1 186 ? 38.997 5.599 -60.866 1.00 91.56 186 SER A N 1
ATOM 1480 C CA . SER A 1 186 ? 40.441 5.452 -61.069 1.00 91.56 186 SER A CA 1
ATOM 1481 C C . SER A 1 186 ? 40.755 4.407 -62.141 1.00 91.56 186 SER A C 1
ATOM 1483 O O . SER A 1 186 ? 41.519 4.686 -63.068 1.00 91.56 186 SER A O 1
ATOM 1485 N N . LEU A 1 187 ? 40.123 3.229 -62.070 1.00 91.31 187 LEU A N 1
ATOM 1486 C CA . LEU A 1 187 ? 40.285 2.171 -63.067 1.00 91.31 187 LEU A CA 1
ATOM 1487 C C . LEU A 1 187 ? 39.884 2.652 -64.463 1.00 91.31 187 LEU A C 1
ATOM 1489 O O . LEU A 1 187 ? 40.608 2.419 -65.429 1.00 91.31 187 LEU A O 1
ATOM 1493 N N . ASN A 1 188 ? 38.753 3.348 -64.577 1.00 93.06 188 ASN A N 1
ATOM 1494 C CA . ASN A 1 188 ? 38.276 3.857 -65.857 1.00 93.06 188 ASN A CA 1
ATOM 1495 C C . ASN A 1 188 ? 39.267 4.870 -66.462 1.00 93.06 188 ASN A C 1
ATOM 1497 O O . ASN A 1 188 ? 39.575 4.803 -67.652 1.00 93.06 188 ASN A O 1
ATOM 1501 N N . SER A 1 189 ? 39.843 5.752 -65.639 1.00 92.31 189 SER A N 1
ATOM 1502 C CA . SER A 1 189 ? 40.896 6.686 -66.064 1.00 92.31 189 SER A CA 1
ATOM 1503 C C . SER A 1 189 ? 42.168 5.969 -66.544 1.00 92.31 189 SER A C 1
ATOM 1505 O O . SER A 1 189 ? 42.721 6.302 -67.600 1.00 92.31 189 SER A O 1
ATOM 1507 N N . GLN A 1 190 ? 42.600 4.922 -65.832 1.00 92.56 190 GLN A N 1
ATOM 1508 C CA . GLN A 1 190 ? 43.742 4.096 -66.242 1.00 92.56 190 GLN A CA 1
ATOM 1509 C C . GLN A 1 190 ? 43.483 3.404 -67.584 1.00 92.56 190 GLN A C 1
ATOM 1511 O O . GLN A 1 190 ? 44.336 3.438 -68.472 1.00 92.56 190 GLN A O 1
ATOM 1516 N N . VAL A 1 191 ? 42.288 2.837 -67.774 1.00 91.81 191 VAL A N 1
ATOM 1517 C CA . VAL A 1 191 ? 41.886 2.210 -69.041 1.00 91.81 191 VAL A CA 1
ATOM 1518 C C . VAL A 1 191 ? 41.896 3.225 -70.188 1.00 91.81 191 VAL A C 1
ATOM 1520 O O . VAL A 1 191 ? 42.405 2.918 -71.267 1.00 91.81 191 VAL A O 1
ATOM 1523 N N . MET A 1 192 ? 41.391 4.443 -69.977 1.00 91.19 192 MET A N 1
ATOM 1524 C CA . MET A 1 192 ? 41.424 5.505 -70.995 1.00 91.19 192 MET A CA 1
ATOM 1525 C C . MET A 1 192 ? 42.854 5.944 -71.343 1.00 91.19 192 MET A C 1
ATOM 1527 O O . MET A 1 192 ? 43.181 6.121 -72.522 1.00 91.19 192 MET A O 1
ATOM 1531 N N . THR A 1 193 ? 43.728 6.053 -70.341 1.00 91.75 193 THR A N 1
ATOM 1532 C CA . THR A 1 193 ? 45.153 6.356 -70.543 1.00 91.75 193 THR A CA 1
ATOM 1533 C C . THR A 1 193 ? 45.830 5.254 -71.359 1.00 91.75 193 THR A C 1
ATOM 1535 O O . THR A 1 193 ? 46.491 5.535 -72.358 1.00 91.75 193 THR A O 1
ATOM 1538 N N . MET A 1 194 ? 45.586 3.989 -71.005 1.00 92.00 194 MET A N 1
ATOM 1539 C CA . MET A 1 194 ? 46.120 2.825 -71.715 1.00 92.00 194 MET A CA 1
ATOM 1540 C C . MET A 1 194 ? 45.644 2.771 -73.173 1.00 92.00 194 MET A C 1
ATOM 1542 O O . MET A 1 194 ? 46.445 2.532 -74.081 1.00 92.00 194 MET A O 1
ATOM 1546 N N . ARG A 1 195 ? 44.356 3.048 -73.426 1.00 93.06 195 ARG A N 1
ATOM 1547 C CA . ARG A 1 195 ? 43.803 3.156 -74.788 1.00 93.06 195 ARG A CA 1
ATOM 1548 C C . ARG A 1 195 ? 44.513 4.242 -75.595 1.00 93.06 195 ARG A C 1
ATOM 1550 O O . ARG A 1 195 ? 44.919 3.984 -76.724 1.00 93.06 195 ARG A O 1
ATOM 1557 N N . THR A 1 196 ? 44.724 5.420 -75.007 1.00 91.25 196 THR A N 1
ATOM 1558 C CA . THR A 1 196 ? 45.420 6.539 -75.665 1.00 91.25 196 THR A CA 1
ATOM 1559 C C . THR A 1 196 ? 46.864 6.183 -76.017 1.00 91.25 196 THR A C 1
ATOM 1561 O O . THR A 1 196 ? 47.271 6.365 -77.163 1.00 91.25 196 THR A O 1
ATOM 1564 N N . ILE A 1 197 ? 47.620 5.615 -75.071 1.00 92.50 197 ILE A N 1
ATOM 1565 C CA . ILE A 1 197 ? 49.004 5.169 -75.304 1.00 92.50 197 ILE A CA 1
ATOM 1566 C C . ILE A 1 197 ? 49.054 4.142 -76.441 1.00 92.50 197 ILE A C 1
ATOM 1568 O O . ILE A 1 197 ? 49.907 4.246 -77.320 1.00 92.50 197 ILE A O 1
ATOM 1572 N N . THR A 1 198 ? 48.118 3.189 -76.459 1.00 91.19 198 THR A N 1
ATOM 1573 C CA . THR A 1 198 ? 48.044 2.143 -77.491 1.00 91.19 198 THR A CA 1
ATOM 1574 C C . THR A 1 198 ? 47.743 2.721 -78.877 1.00 91.19 198 THR A C 1
ATOM 1576 O O . THR A 1 198 ? 48.365 2.324 -79.858 1.00 91.19 198 THR A O 1
ATOM 1579 N N . TYR A 1 199 ? 46.821 3.682 -78.989 1.00 93.81 199 TYR A N 1
ATOM 1580 C CA . TYR A 1 199 ? 46.533 4.326 -80.275 1.00 93.81 199 TYR A CA 1
ATOM 1581 C C . TYR A 1 199 ? 47.701 5.174 -80.780 1.00 93.81 199 TYR A C 1
ATOM 1583 O O . TYR A 1 199 ? 48.017 5.129 -81.969 1.00 93.81 199 TYR A O 1
ATOM 1591 N N . VAL A 1 200 ? 48.377 5.908 -79.892 1.00 92.50 200 VAL A N 1
ATOM 1592 C CA . VAL A 1 200 ? 49.562 6.698 -80.252 1.00 92.50 200 VAL A CA 1
ATOM 1593 C C . VAL A 1 200 ? 50.710 5.788 -80.699 1.00 92.50 200 VAL A C 1
ATOM 1595 O O . VAL A 1 200 ? 51.316 6.049 -81.736 1.00 92.50 200 VAL A O 1
ATOM 1598 N N . SER A 1 201 ? 50.992 4.698 -79.978 1.00 88.56 201 SER A N 1
ATOM 1599 C CA . SER A 1 201 ? 52.057 3.757 -80.355 1.00 88.56 201 SER A CA 1
ATOM 1600 C C . SER A 1 201 ? 51.762 3.038 -81.674 1.00 88.56 201 SER A C 1
ATOM 1602 O O . SER A 1 201 ? 52.668 2.864 -82.495 1.00 88.56 201 SER A O 1
ATOM 1604 N N . LEU A 1 202 ? 50.496 2.690 -81.927 1.00 91.69 202 LEU A N 1
ATOM 1605 C CA . LEU A 1 202 ? 50.057 2.130 -83.202 1.00 91.69 202 LEU A CA 1
ATOM 1606 C C . LEU A 1 202 ? 50.253 3.132 -84.350 1.00 91.69 202 LEU A C 1
ATOM 1608 O O . LEU A 1 202 ? 50.825 2.771 -85.377 1.00 91.69 202 LEU A O 1
ATOM 1612 N N . LEU A 1 203 ? 49.847 4.395 -84.170 1.00 91.56 203 LEU A N 1
ATOM 1613 C CA . LEU A 1 203 ? 50.048 5.453 -85.167 1.00 91.56 203 LEU A CA 1
ATOM 1614 C C . LEU A 1 203 ? 51.532 5.685 -85.474 1.00 91.56 203 LEU A C 1
ATOM 1616 O O . LEU A 1 203 ? 51.903 5.742 -86.644 1.00 91.56 203 LEU A O 1
ATOM 1620 N N . ILE A 1 204 ? 52.386 5.770 -84.448 1.00 91.00 204 ILE A N 1
ATOM 1621 C CA . ILE A 1 204 ? 53.841 5.916 -84.620 1.00 91.00 204 ILE A CA 1
ATOM 1622 C C . ILE A 1 204 ? 54.403 4.742 -85.429 1.00 91.00 204 ILE A C 1
ATOM 1624 O O . ILE A 1 204 ? 55.188 4.954 -86.353 1.00 91.00 204 ILE A O 1
ATOM 1628 N N . SER A 1 205 ? 53.969 3.517 -85.121 1.00 88.88 205 SER A N 1
ATOM 1629 C CA . SER A 1 205 ? 54.410 2.306 -85.823 1.00 88.88 205 SER A CA 1
ATOM 1630 C C . SER A 1 205 ? 54.007 2.320 -87.302 1.00 88.88 205 SER A C 1
ATOM 1632 O O . SER A 1 205 ? 54.822 1.992 -88.163 1.00 88.88 205 SER A O 1
ATOM 1634 N N . ILE A 1 206 ? 52.780 2.754 -87.614 1.00 91.75 206 ILE A N 1
ATOM 1635 C CA . ILE A 1 206 ? 52.293 2.900 -88.995 1.00 91.75 206 ILE A CA 1
ATOM 1636 C C . ILE A 1 206 ? 53.109 3.956 -89.751 1.00 91.75 206 ILE A C 1
ATOM 1638 O O . ILE A 1 206 ? 53.585 3.688 -90.853 1.00 91.75 206 ILE A O 1
ATOM 1642 N N . VAL A 1 207 ? 53.307 5.142 -89.163 1.00 91.25 207 VAL A N 1
ATOM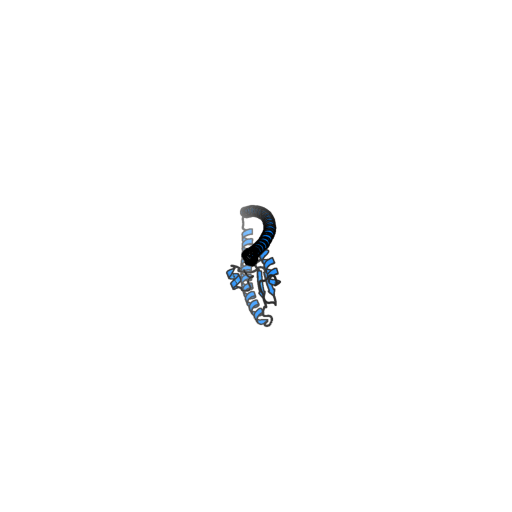 1643 C CA . VAL A 1 207 ? 54.066 6.239 -89.791 1.00 91.25 207 VAL A CA 1
ATOM 1644 C C . VAL A 1 207 ? 55.513 5.827 -90.055 1.00 91.25 207 VAL A C 1
ATOM 1646 O O . VAL A 1 207 ? 56.013 6.047 -91.156 1.00 91.25 207 VAL A O 1
ATOM 1649 N N . ALA A 1 208 ? 56.174 5.190 -89.085 1.00 86.38 208 ALA A N 1
ATOM 1650 C CA . ALA A 1 208 ? 57.531 4.678 -89.251 1.00 86.38 208 ALA A CA 1
ATOM 1651 C C . ALA A 1 208 ? 57.616 3.632 -90.377 1.00 86.38 208 ALA A C 1
ATOM 1653 O O . ALA A 1 208 ? 58.532 3.693 -91.195 1.00 86.38 208 ALA A O 1
ATOM 1654 N N . GLY A 1 209 ? 56.641 2.719 -90.465 1.00 90.00 209 GLY A N 1
ATOM 1655 C CA . GLY A 1 209 ? 56.560 1.732 -91.544 1.00 90.00 209 GLY A CA 1
ATOM 1656 C C . GLY A 1 209 ? 56.423 2.368 -92.932 1.00 90.00 209 GLY A C 1
ATOM 1657 O O . GLY A 1 209 ? 57.135 1.981 -93.856 1.00 90.00 209 GLY A O 1
ATOM 1658 N N . ILE A 1 210 ? 55.571 3.390 -93.072 1.00 90.62 210 ILE A N 1
ATOM 1659 C CA . ILE A 1 210 ? 55.419 4.149 -94.326 1.00 90.62 210 ILE A CA 1
ATOM 1660 C C . ILE A 1 210 ? 56.726 4.873 -94.692 1.00 90.62 210 ILE A C 1
ATOM 1662 O O . ILE A 1 210 ? 57.136 4.850 -95.849 1.00 90.62 210 ILE A O 1
ATOM 1666 N N . LEU A 1 211 ? 57.410 5.481 -93.717 1.00 87.06 211 LEU A N 1
ATOM 1667 C CA . LEU A 1 211 ? 58.685 6.182 -93.922 1.00 87.06 211 LEU A CA 1
ATOM 1668 C C . LEU A 1 211 ? 59.804 5.253 -94.410 1.00 87.06 211 LEU A C 1
ATOM 1670 O O . LEU A 1 211 ? 60.592 5.650 -95.264 1.00 87.06 211 LEU A O 1
ATOM 1674 N N . VAL A 1 212 ? 59.868 4.025 -93.887 1.00 86.94 212 VAL A N 1
ATOM 1675 C CA . VAL A 1 212 ? 60.822 2.999 -94.340 1.00 86.94 212 VAL A CA 1
ATOM 1676 C C . VAL A 1 212 ? 60.517 2.539 -95.769 1.00 86.94 212 VAL A C 1
ATOM 1678 O O . VAL A 1 212 ? 61.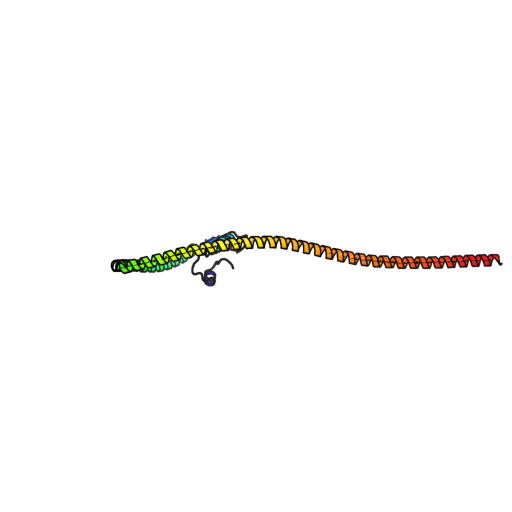448 2.286 -96.519 1.00 86.94 212 VAL A O 1
ATOM 1681 N N . LEU A 1 213 ? 59.241 2.465 -96.165 1.00 82.75 213 LEU A N 1
ATOM 1682 C CA . LEU A 1 213 ? 58.836 2.085 -97.527 1.00 82.75 213 LEU A CA 1
ATOM 1683 C C . LEU A 1 213 ? 59.084 3.178 -98.582 1.00 82.75 213 LEU A C 1
ATOM 1685 O O . LEU A 1 213 ? 59.147 2.867 -99.768 1.00 82.75 213 LEU A O 1
ATOM 1689 N N . LEU A 1 214 ? 59.189 4.446 -98.172 1.00 77.56 214 LEU A N 1
ATOM 1690 C CA . LEU A 1 214 ? 59.423 5.596 -99.059 1.00 77.56 214 LEU A CA 1
ATOM 1691 C C . LEU A 1 214 ? 60.915 5.924 -99.276 1.00 77.56 214 LEU A C 1
ATOM 1693 O O . LEU A 1 214 ? 61.215 6.864 -100.014 1.00 77.56 214 LEU A O 1
ATOM 1697 N N . LYS A 1 215 ? 61.835 5.197 -98.630 1.00 63.94 215 LYS A N 1
ATOM 1698 C CA . LYS A 1 215 ? 63.290 5.395 -98.702 1.00 63.94 215 LYS A CA 1
ATOM 1699 C C . LYS A 1 215 ? 63.956 4.286 -99.509 1.00 63.94 215 LYS A C 1
ATOM 1701 O O . LYS A 1 215 ? 64.919 4.615 -100.234 1.00 63.94 215 LYS A O 1
#

InterPro domains:
  IPR013704 UPF0313, N-terminal [PF08497] (2-65)
  IPR022946 Uncharacterised protein family UPF0313 [PTHR32331] (1-65)

Organism: Fervidobacterium pennivorans (NCBI:txid93466)

Radius of gyration: 48.05 Å; chains: 1; bounding box: 104×23×144 Å

Foldseek 3Di:
DDQAADPVVCVVVVHPDFPEEAEEQADDDLDPVDPCNVVQVVVVVVVTRYHYHYNDDPPDVVVVVVVVVVVVVVVVVVVVVVVVVVVVVVVVVVVVVVDDVVVVVVVVVVVVVVVVVVVVVVVVVVVVVVVVVVVVVVVVVVVVVVVVVVVVVVVVVVVVVVVVVVVVVVVVVVVVVVVVVVVVVVVVVVVVVVVVVVVVVVVVVVVVVVVVVVD

Secondary structure (DSSP, 8-state):
-PPP-SHHHHHHTT-S--SEEEEESSPP--STTSHHHHHHHHHHHTT--EEEEES---S-HHHHHHHHHHHHHHHHHHHHHHHHHHHHHHHHHHHHTTS-HHHHHHHHHHHHHHHHHHHHHHHHHHHHHHHHHHHHHHHHHHHHHHHHHHHHHHHHHHHHHHHHHHHHHHHHHHHHHHHHHHHHHHHHHHHHHHHHHHHHHHHHHHHHHHHHHT-

pLDDT: mean 81.75, std 10.39, range [56.19, 94.19]